Protein AF-A0A9E0MMT7-F1 (afdb_monomer_lite)

pLDDT: mean 87.56, std 13.39, range [40.69, 98.44]

Secondary structure (DSSP, 8-state):
-PPPP-----------PPP-------S---GGGS-HHHHHHHHHHHTTHHHHHHHHHHHTTTT--TTT---SEEEEETTEEEEE-SEE-TTS-EEEEEEEEES-TT-TTS---TTS-EEEEEEEEEEEETTEEEEEEEEEEEETTTTEEEEEEEEEETTEEEEEEEEEEEE-TTS-EEEEEEEEEEETTTEEEEEEEEEEEETTTTEEEEEEEEESSSEEEEEEETTEEEEEETTSPEEEE--

Foldseek 3Di:
DDDDDDDDDPPPPPPPDDDFFADPFAQAFDPVPDDPVVVVVVVCLLVCNLVVCLVCVVLVCLPPDCVQWVPFPWDDPDQKIKTAFPDATPVGKHWHFIKMWHQHPNNPVDDRDQQDKIKIAGCQIWIDDPNWIKTKHFMWIQDDSRQKIATQIWIATPNWIKTWGWIWGWDDPQWTKIWIHNIKMARPPRGIWRKTWIWIADPVVRWIWIWMWTGHVWIKTWIDGPQKIKIDIVPDDIDIDHD

Sequence (243 aa):
MPRLPFVAFSLLLAACSEPTGSTDIASTLRFADRTDAEILRLINAAGGTEMFQAEGALGRYDDSDPERDPCPAVDVQDGTAVITGGCTTMDGVTLAGYATIDNPLGFDALDYDYQSDTVYQANAFTITDSGQSITYDGELRRADQFATWDADLVVTIGGVALRSDLFYHCTNPDNPRCALSGSGLELIGVGGALVSGQVAIDRAAGRQTASFTLRGVDVLNVAMADGCVAWSIEGTDRGRTCP

Radius of gyration: 21.78 Å; chains: 1; bounding box: 92×40×54 Å

Structure (mmCIF, N/CA/C/O backbone):
data_AF-A0A9E0MMT7-F1
#
_entry.id   AF-A0A9E0MMT7-F1
#
loop_
_atom_site.group_PDB
_atom_site.id
_atom_site.type_symbol
_atom_site.label_atom_id
_atom_site.label_alt_id
_atom_site.label_comp_id
_atom_site.label_asym_id
_atom_site.label_entity_id
_atom_site.label_seq_id
_atom_site.pdbx_PDB_ins_code
_atom_site.Cartn_x
_atom_site.Cartn_y
_atom_site.Cartn_z
_atom_site.occupancy
_atom_site.B_iso_or_equiv
_atom_site.auth_seq_id
_atom_site.auth_comp_id
_atom_site.auth_asym_id
_atom_site.auth_atom_id
_atom_site.pdbx_PDB_model_num
ATOM 1 N N . MET A 1 1 ? -67.695 8.834 -29.109 1.00 44.44 1 MET A N 1
ATOM 2 C CA . MET A 1 1 ? -66.972 9.363 -27.931 1.00 44.44 1 MET A CA 1
ATOM 3 C C . MET A 1 1 ? -65.598 8.701 -27.901 1.00 44.44 1 MET A C 1
ATOM 5 O O . MET A 1 1 ? -65.572 7.477 -27.812 1.00 44.44 1 MET A O 1
ATOM 9 N N . PRO A 1 2 ? -64.488 9.432 -28.104 1.00 40.69 2 PRO A N 1
ATOM 10 C CA . PRO A 1 2 ? -63.165 8.828 -28.207 1.00 40.69 2 PRO A CA 1
ATOM 11 C C . PRO A 1 2 ? -62.565 8.576 -26.817 1.00 40.69 2 PRO A C 1
ATOM 13 O O . PRO A 1 2 ? -62.764 9.356 -25.888 1.00 40.69 2 PRO A O 1
ATOM 16 N N . ARG A 1 3 ? -61.863 7.447 -26.690 1.00 42.44 3 ARG A N 1
ATOM 17 C CA . ARG A 1 3 ? -61.145 6.998 -25.492 1.00 42.44 3 ARG A CA 1
ATOM 18 C C . ARG A 1 3 ? -59.780 7.694 -25.421 1.00 42.44 3 ARG A C 1
ATOM 20 O O . ARG A 1 3 ? -59.032 7.645 -26.391 1.00 42.44 3 ARG A O 1
ATOM 27 N N . LEU A 1 4 ? -59.465 8.309 -24.282 1.00 43.28 4 LEU A N 1
ATOM 28 C CA . LEU A 1 4 ? -58.118 8.779 -23.938 1.00 43.28 4 LEU A CA 1
ATOM 29 C C . LEU A 1 4 ? -57.250 7.580 -23.518 1.00 43.28 4 LEU A C 1
ATOM 31 O O . LEU A 1 4 ? -57.696 6.808 -22.666 1.00 43.28 4 LEU A O 1
ATOM 35 N N . PRO A 1 5 ? -56.031 7.407 -24.055 1.00 52.06 5 PRO A N 1
ATOM 36 C CA . PRO A 1 5 ? -55.084 6.453 -23.506 1.00 52.06 5 PRO A CA 1
ATOM 37 C C . PRO A 1 5 ? -54.348 7.074 -22.312 1.00 52.06 5 PRO A C 1
ATOM 39 O O . PRO A 1 5 ? -53.813 8.179 -22.385 1.00 52.06 5 PRO A O 1
ATOM 42 N N . PHE A 1 6 ? -54.330 6.335 -21.205 1.00 46.41 6 PHE A N 1
ATOM 43 C CA . PHE A 1 6 ? -53.444 6.561 -20.068 1.00 46.41 6 PHE A CA 1
ATOM 44 C C . PHE A 1 6 ? -52.010 6.244 -20.515 1.00 46.41 6 PHE A C 1
ATOM 46 O O . PHE A 1 6 ? -51.699 5.093 -20.817 1.00 46.41 6 PHE A O 1
ATOM 53 N N . VAL A 1 7 ? -51.142 7.253 -20.581 1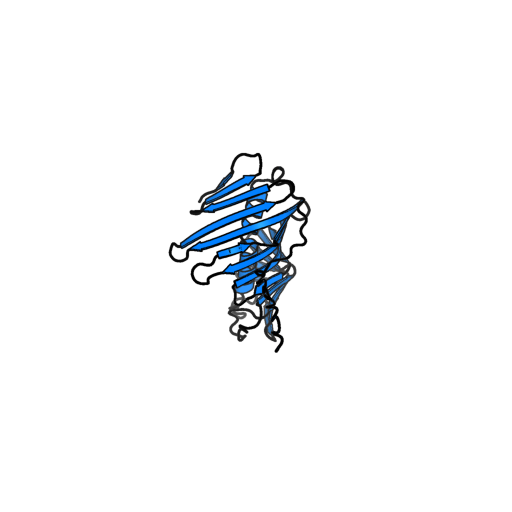.00 46.84 7 VAL A N 1
ATOM 54 C CA . VAL A 1 7 ? -49.699 7.054 -20.756 1.00 46.84 7 VAL A CA 1
ATOM 55 C C . VAL A 1 7 ? -49.104 6.851 -19.366 1.00 46.84 7 VAL A C 1
ATOM 57 O O . VAL A 1 7 ? -49.042 7.784 -18.569 1.00 46.84 7 VAL A O 1
ATOM 60 N N . ALA A 1 8 ? -48.714 5.615 -19.057 1.00 47.31 8 ALA A N 1
ATOM 61 C CA . ALA A 1 8 ? -47.929 5.305 -17.872 1.00 47.31 8 ALA A CA 1
ATOM 62 C C . ALA A 1 8 ? -46.496 5.813 -18.089 1.00 47.31 8 ALA A C 1
ATOM 64 O O . ALA A 1 8 ? -45.768 5.310 -18.942 1.00 47.31 8 ALA A O 1
ATOM 65 N N . PHE A 1 9 ? -46.114 6.843 -17.339 1.00 46.69 9 PHE A N 1
ATOM 66 C CA . PHE A 1 9 ? -44.753 7.364 -17.296 1.00 46.69 9 PHE A CA 1
ATOM 67 C C . PHE A 1 9 ? -43.923 6.442 -16.390 1.00 46.69 9 PHE A C 1
ATOM 69 O O . PHE A 1 9 ? -43.979 6.541 -15.165 1.00 46.69 9 PHE A O 1
ATOM 76 N N . SER A 1 10 ? -43.198 5.492 -16.979 1.00 48.44 10 SER A N 1
ATOM 77 C CA . SER A 1 10 ? -42.206 4.689 -16.259 1.00 48.44 10 SER A CA 1
ATOM 78 C C . SER A 1 10 ? -40.990 5.563 -15.947 1.00 48.44 10 SER A C 1
ATOM 80 O O . SER A 1 10 ? -40.156 5.817 -16.812 1.00 48.44 10 SER A O 1
ATOM 82 N N . LEU A 1 11 ? -40.905 6.044 -14.706 1.00 48.28 11 LEU A N 1
ATOM 83 C CA . LEU A 1 11 ? -39.700 6.647 -14.137 1.00 48.28 11 LEU A CA 1
ATOM 84 C C . LEU A 1 11 ? -38.624 5.561 -13.985 1.00 48.28 11 LEU A C 1
ATOM 86 O O . LEU A 1 11 ? -38.627 4.799 -13.021 1.00 48.28 11 LEU A O 1
ATOM 90 N N . LEU A 1 12 ? -37.712 5.485 -14.954 1.00 47.41 12 LEU A N 1
ATOM 91 C CA . LEU A 1 12 ? -36.430 4.800 -14.809 1.00 47.41 12 LEU A CA 1
ATOM 92 C C . LEU A 1 12 ? -35.555 5.637 -13.866 1.00 47.41 12 LEU A C 1
ATOM 94 O O . LEU A 1 12 ? -34.897 6.586 -14.284 1.00 47.41 12 LEU A O 1
ATOM 98 N N . LEU A 1 13 ? -35.580 5.297 -12.578 1.00 46.56 13 LEU A N 1
ATOM 99 C CA . LEU A 1 13 ? -34.523 5.668 -11.642 1.00 46.56 13 LEU A CA 1
ATOM 100 C C . LEU A 1 13 ? -33.273 4.882 -12.049 1.00 46.56 13 LEU A C 1
ATOM 102 O O . LEU A 1 13 ? -33.090 3.739 -11.636 1.00 46.56 13 LEU A O 1
ATOM 106 N N . ALA A 1 14 ? -32.437 5.475 -12.899 1.00 46.25 14 ALA A N 1
ATOM 107 C CA . ALA A 1 14 ? -31.052 5.054 -13.015 1.00 46.25 14 ALA A CA 1
ATOM 108 C C . ALA A 1 14 ? -30.396 5.353 -11.661 1.00 46.25 14 ALA A C 1
ATOM 110 O O . ALA A 1 14 ? -30.058 6.496 -11.361 1.00 46.25 14 ALA A O 1
ATOM 111 N N . ALA A 1 15 ? -30.318 4.344 -10.796 1.00 43.41 15 ALA A N 1
ATOM 112 C CA . ALA A 1 15 ? -29.469 4.410 -9.625 1.00 43.41 15 ALA A CA 1
ATOM 113 C C . ALA A 1 15 ? -28.027 4.442 -10.142 1.00 43.41 15 ALA A C 1
ATOM 115 O O . ALA A 1 15 ? -27.476 3.409 -10.511 1.00 43.41 15 ALA A O 1
ATOM 116 N N . CYS A 1 16 ? -27.443 5.635 -10.234 1.00 47.78 16 CYS A N 1
ATOM 117 C CA . CYS A 1 16 ? -25.998 5.780 -10.322 1.00 47.78 16 CYS A CA 1
ATOM 118 C C . CYS A 1 16 ? -25.442 5.316 -8.972 1.00 47.78 16 CYS A C 1
ATOM 120 O O . CYS A 1 16 ? -25.339 6.112 -8.042 1.00 47.78 16 CYS A O 1
ATOM 122 N N . SER A 1 17 ? -25.204 4.014 -8.811 1.00 59.19 17 SER A N 1
ATOM 123 C CA . SER A 1 17 ? -24.397 3.521 -7.701 1.00 59.19 17 SER A CA 1
ATOM 124 C C . SER A 1 17 ? -22.981 4.027 -7.934 1.00 59.19 17 SER A C 1
ATOM 126 O O . SER A 1 17 ? -22.395 3.727 -8.975 1.00 59.19 17 SER A O 1
ATOM 128 N N . GLU A 1 18 ? -22.463 4.826 -7.007 1.00 68.12 18 GLU A N 1
ATOM 129 C CA . GLU A 1 18 ? -21.045 5.175 -7.004 1.00 68.12 18 GLU A CA 1
ATOM 130 C C . GLU A 1 18 ? -20.211 3.879 -6.995 1.00 68.12 18 GLU A C 1
ATOM 132 O O . GLU A 1 18 ? -20.637 2.890 -6.377 1.00 68.12 18 GLU A O 1
ATOM 137 N N . PRO A 1 19 ? -19.061 3.846 -7.692 1.00 75.62 19 PRO A N 1
ATOM 138 C CA . PRO A 1 19 ? -18.146 2.713 -7.623 1.00 75.62 19 PRO A CA 1
ATOM 139 C C . PRO A 1 19 ? -17.874 2.353 -6.159 1.00 75.62 19 PRO A C 1
ATOM 141 O O . PRO A 1 19 ? -17.609 3.230 -5.339 1.00 75.62 19 PRO A O 1
ATOM 144 N N . THR A 1 20 ? -18.002 1.074 -5.814 1.00 80.50 20 THR A N 1
ATOM 145 C CA . THR A 1 20 ? -17.797 0.574 -4.449 1.00 80.50 20 THR A CA 1
ATOM 146 C C . THR A 1 20 ? -16.866 -0.628 -4.514 1.00 80.50 20 THR A C 1
ATOM 148 O O . THR A 1 20 ? -17.061 -1.496 -5.366 1.00 80.50 20 THR A O 1
ATOM 151 N N . GLY A 1 21 ? -15.887 -0.682 -3.610 1.00 84.31 21 GLY A N 1
ATOM 152 C CA . GLY A 1 21 ? -14.988 -1.826 -3.471 1.00 84.31 21 GLY A CA 1
ATOM 153 C C . GLY A 1 21 ? -15.691 -3.084 -2.972 1.00 84.31 21 GLY A C 1
ATOM 154 O O . GLY A 1 21 ? -16.864 -3.059 -2.582 1.00 84.31 21 GLY A O 1
ATOM 155 N N . SER A 1 22 ? -14.960 -4.193 -2.944 1.00 89.12 22 SER A N 1
ATOM 156 C CA . SER A 1 22 ? -15.462 -5.460 -2.421 1.00 89.12 22 SER A CA 1
ATOM 157 C C . SER A 1 22 ? -14.364 -6.209 -1.685 1.00 89.12 22 SER A C 1
ATOM 159 O O . SER A 1 22 ? -13.654 -6.997 -2.299 1.00 89.12 22 SER A O 1
ATOM 161 N N . THR A 1 23 ? -14.311 -6.038 -0.367 1.00 95.00 23 THR A N 1
ATOM 162 C CA . THR A 1 23 ? -13.395 -6.808 0.469 1.00 95.00 23 THR A CA 1
ATOM 163 C C . THR A 1 23 ? -13.964 -8.153 0.913 1.00 95.00 23 THR A C 1
ATOM 165 O O . THR A 1 23 ? -15.156 -8.269 1.221 1.00 95.00 23 THR A O 1
ATOM 168 N N . ASP A 1 24 ? -13.099 -9.165 1.006 1.00 96.12 24 ASP A N 1
ATOM 169 C CA . ASP A 1 24 ? -13.403 -10.470 1.609 1.00 96.12 24 ASP A CA 1
ATOM 170 C C . ASP A 1 24 ? -12.922 -10.608 3.068 1.00 96.12 24 ASP A C 1
ATOM 172 O O . ASP A 1 24 ? -13.138 -11.640 3.714 1.00 96.12 24 ASP A O 1
ATOM 176 N N . ILE A 1 25 ? -12.317 -9.556 3.622 1.00 97.38 25 ILE A N 1
ATOM 177 C CA . ILE A 1 25 ? -11.717 -9.574 4.954 1.00 97.38 25 ILE A CA 1
ATOM 178 C C . ILE A 1 25 ? -12.786 -9.662 6.049 1.00 97.38 25 ILE A C 1
ATOM 180 O O . ILE A 1 25 ? -13.723 -8.866 6.145 1.00 97.38 25 ILE A O 1
ATOM 184 N N . ALA A 1 26 ? -12.597 -10.621 6.955 1.00 97.00 26 ALA A N 1
ATOM 185 C CA . ALA A 1 26 ? -13.465 -10.804 8.108 1.00 97.00 26 ALA A CA 1
ATOM 186 C C . ALA A 1 26 ? -13.121 -9.830 9.251 1.00 97.00 26 ALA A C 1
ATOM 188 O O . ALA A 1 26 ? -11.970 -9.691 9.655 1.00 97.00 26 ALA A O 1
ATOM 189 N N . SER A 1 27 ? -14.155 -9.223 9.838 1.00 96.75 27 SER A N 1
ATOM 190 C CA . SER A 1 27 ? -14.080 -8.267 10.957 1.00 96.75 27 SER A CA 1
ATOM 191 C C . SER A 1 27 ? -13.799 -8.944 12.314 1.00 96.75 27 SER A C 1
ATOM 193 O O . SER A 1 27 ? -14.645 -8.945 13.209 1.00 96.75 27 SER A O 1
ATOM 195 N N . THR A 1 28 ? -12.632 -9.571 12.467 1.00 97.94 28 THR A N 1
ATOM 196 C CA . THR A 1 28 ? -12.248 -10.395 13.633 1.00 97.94 28 THR A CA 1
ATOM 197 C C . THR A 1 28 ? -11.194 -9.766 14.546 1.00 97.94 28 THR A C 1
ATOM 199 O O . THR A 1 28 ? -10.960 -10.272 15.644 1.00 97.94 28 THR A O 1
ATOM 202 N N . LEU A 1 29 ? -10.562 -8.670 14.128 1.00 97.44 29 LEU A N 1
ATOM 203 C CA . LEU A 1 29 ? -9.491 -8.006 14.866 1.00 97.44 29 LEU A CA 1
ATOM 204 C C . LEU A 1 29 ? -10.022 -7.328 16.134 1.00 97.44 29 LEU A C 1
ATOM 206 O O . LEU A 1 29 ? -11.033 -6.637 16.088 1.00 97.44 29 LEU A O 1
ATOM 210 N N . ARG A 1 30 ? -9.319 -7.468 17.260 1.00 95.75 30 ARG A N 1
ATOM 211 C CA . ARG A 1 30 ? -9.568 -6.678 18.475 1.00 95.75 30 ARG A CA 1
ATOM 212 C C . ARG A 1 30 ? -8.449 -5.654 18.658 1.00 95.75 30 ARG A C 1
ATOM 214 O O . ARG A 1 30 ? -7.330 -6.024 19.012 1.00 95.75 30 ARG A O 1
ATOM 221 N N . PHE A 1 31 ? -8.747 -4.380 18.421 1.00 94.56 31 PHE A N 1
ATOM 222 C CA . PHE A 1 31 ? -7.815 -3.259 18.536 1.00 94.56 31 PHE A CA 1
ATOM 223 C C . PHE A 1 31 ? -7.306 -3.073 19.963 1.00 94.56 31 PHE A C 1
ATOM 225 O O . PHE A 1 31 ? -6.132 -2.767 20.140 1.00 94.56 31 PHE A O 1
ATOM 232 N N . ALA A 1 32 ? -8.140 -3.315 20.979 1.00 91.94 32 ALA A N 1
ATOM 233 C CA . ALA A 1 32 ? -7.729 -3.211 22.382 1.00 91.94 32 ALA A CA 1
ATOM 234 C C . ALA A 1 32 ? -6.582 -4.169 22.770 1.00 91.94 32 ALA A C 1
ATOM 236 O O . ALA A 1 32 ? -5.885 -3.918 23.749 1.00 91.94 32 ALA A O 1
ATOM 237 N N . ASP A 1 33 ? -6.364 -5.238 21.995 1.00 93.38 33 ASP A N 1
ATOM 238 C CA . ASP A 1 33 ? -5.287 -6.209 22.219 1.00 93.38 33 ASP A CA 1
ATOM 239 C C . ASP A 1 33 ? -4.023 -5.887 21.402 1.00 93.38 33 ASP A C 1
ATOM 241 O O . ASP A 1 33 ? -3.093 -6.698 21.370 1.00 93.38 33 ASP A O 1
ATOM 245 N N . ARG A 1 34 ? -4.008 -4.773 20.657 1.00 92.62 34 ARG A N 1
ATOM 246 C CA . ARG A 1 34 ? -2.898 -4.384 19.780 1.00 92.62 34 ARG A CA 1
ATOM 247 C C . ARG A 1 34 ? -1.969 -3.391 20.461 1.00 92.62 34 ARG A C 1
ATOM 249 O O . ARG A 1 34 ? -2.373 -2.574 21.282 1.00 92.62 34 ARG A O 1
ATOM 256 N N . THR A 1 35 ? -0.705 -3.456 20.075 1.00 90.75 35 THR A N 1
ATOM 257 C CA . THR A 1 35 ? 0.306 -2.465 20.443 1.00 90.75 35 THR A CA 1
ATOM 258 C C . THR A 1 35 ? 0.093 -1.155 19.686 1.00 90.75 35 THR A C 1
ATOM 260 O O . THR A 1 35 ? -0.430 -1.147 18.571 1.00 90.75 35 THR A O 1
ATOM 263 N N . ASP A 1 36 ? 0.587 -0.044 20.236 1.00 87.62 36 ASP A N 1
ATOM 264 C CA . ASP A 1 36 ? 0.544 1.261 19.560 1.00 87.62 36 ASP A CA 1
ATOM 265 C C . ASP A 1 36 ? 1.202 1.222 18.171 1.00 87.62 36 ASP A C 1
ATOM 267 O O . ASP A 1 36 ? 0.730 1.872 17.242 1.00 87.62 36 ASP A O 1
ATOM 271 N N . ALA A 1 37 ? 2.266 0.431 18.001 1.00 88.12 37 ALA A N 1
ATOM 272 C CA . ALA A 1 37 ? 2.941 0.266 16.716 1.00 88.12 37 ALA A CA 1
ATOM 273 C C . ALA A 1 37 ? 2.053 -0.442 15.677 1.00 88.12 37 ALA A C 1
ATOM 275 O O . ALA A 1 37 ? 1.990 -0.004 14.529 1.00 88.12 37 ALA A O 1
ATOM 276 N N . GLU A 1 38 ? 1.334 -1.499 16.072 1.00 92.25 38 GLU A N 1
ATOM 277 C CA . GLU A 1 38 ? 0.359 -2.172 15.203 1.00 92.25 38 GLU A CA 1
ATOM 278 C C . GLU A 1 38 ? -0.821 -1.249 14.871 1.00 92.25 38 GLU A C 1
ATOM 280 O O . GLU A 1 38 ? -1.236 -1.187 13.716 1.00 92.25 38 GLU A O 1
ATOM 285 N N . ILE A 1 39 ? -1.331 -0.489 15.849 1.00 92.12 39 ILE A N 1
ATOM 286 C CA . ILE A 1 39 ? -2.410 0.486 15.630 1.00 92.12 39 ILE A CA 1
ATOM 287 C C . ILE A 1 39 ? -1.973 1.577 14.651 1.00 92.12 39 ILE A C 1
ATOM 289 O O . ILE A 1 39 ? -2.687 1.855 13.690 1.00 92.12 39 ILE A O 1
ATOM 293 N N . LEU A 1 40 ? -0.792 2.170 14.838 1.00 90.12 40 LEU A N 1
ATOM 294 C CA . LEU A 1 40 ? -0.259 3.177 13.917 1.00 90.12 40 LEU A CA 1
ATOM 295 C C . LEU A 1 40 ? -0.061 2.611 12.512 1.00 90.12 40 LEU A C 1
ATOM 297 O O . LEU A 1 40 ? -0.351 3.292 11.530 1.00 90.12 40 LEU A O 1
ATOM 301 N N . ARG A 1 41 ? 0.382 1.357 12.404 1.00 92.94 41 ARG A N 1
ATOM 302 C CA . ARG A 1 41 ? 0.512 0.685 11.115 1.00 92.94 41 ARG A CA 1
ATOM 303 C C . ARG A 1 41 ? -0.840 0.495 10.425 1.00 92.94 41 ARG A C 1
ATOM 305 O O . ARG A 1 41 ? -0.968 0.855 9.262 1.00 92.94 41 ARG A O 1
ATOM 312 N N . LEU A 1 42 ? -1.856 0.013 11.143 1.00 95.38 42 LEU A N 1
ATOM 313 C CA . LEU A 1 42 ? -3.226 -0.116 10.625 1.00 95.38 42 LEU A CA 1
ATOM 314 C C . LEU A 1 42 ? -3.789 1.236 10.172 1.00 95.38 42 LEU A C 1
ATOM 316 O O . LEU A 1 42 ? -4.430 1.315 9.130 1.00 95.38 42 LEU A O 1
ATOM 320 N N . ILE A 1 43 ? -3.518 2.309 10.922 1.00 93.62 43 ILE A N 1
ATOM 321 C CA . ILE A 1 43 ? -3.910 3.673 10.546 1.00 93.62 43 ILE A CA 1
ATOM 322 C C . ILE A 1 43 ? -3.213 4.107 9.249 1.00 93.62 43 ILE A C 1
ATOM 324 O O . ILE A 1 43 ? -3.867 4.649 8.361 1.00 93.62 43 ILE A O 1
ATOM 328 N N . ASN A 1 44 ? -1.908 3.856 9.121 1.00 92.06 44 ASN A N 1
ATOM 329 C CA . ASN A 1 44 ? -1.150 4.189 7.915 1.00 92.06 44 ASN A CA 1
ATOM 330 C C . ASN A 1 44 ? -1.644 3.399 6.697 1.00 92.06 44 ASN A C 1
ATOM 332 O O . ASN A 1 44 ? -1.827 3.987 5.632 1.00 92.06 44 ASN A O 1
ATOM 336 N N . ALA A 1 45 ? -1.900 2.100 6.859 1.00 94.69 45 ALA A N 1
ATOM 337 C CA . ALA A 1 45 ? -2.463 1.254 5.814 1.00 94.69 45 ALA A CA 1
ATOM 338 C C . ALA A 1 45 ? -3.864 1.734 5.401 1.00 94.69 45 ALA A C 1
ATOM 340 O O . ALA A 1 45 ? -4.104 1.948 4.221 1.00 94.69 45 ALA A O 1
ATOM 341 N N . ALA A 1 46 ? -4.747 2.045 6.359 1.00 94.75 46 ALA A N 1
ATOM 342 C CA . ALA A 1 46 ? -6.083 2.602 6.101 1.00 94.75 46 ALA A CA 1
ATOM 343 C C . ALA A 1 46 ? -6.061 3.997 5.452 1.00 94.75 46 ALA A C 1
ATOM 345 O O . ALA A 1 46 ? -7.084 4.454 4.946 1.00 94.75 46 ALA A O 1
ATOM 346 N N . GLY A 1 47 ? -4.926 4.698 5.508 1.00 91.19 47 GLY A N 1
ATOM 347 C CA . GLY A 1 47 ? -4.681 5.944 4.784 1.00 91.19 47 GLY A CA 1
ATOM 348 C C . GLY A 1 47 ? -4.112 5.748 3.375 1.00 91.19 47 GLY A C 1
ATOM 349 O O . GLY A 1 47 ? -3.893 6.740 2.684 1.00 91.19 47 GLY A O 1
ATOM 350 N N . GLY A 1 48 ? -3.852 4.505 2.963 1.00 90.19 48 GLY A N 1
ATOM 351 C CA . GLY A 1 48 ? -3.258 4.151 1.676 1.00 90.19 48 GLY A CA 1
ATOM 352 C C . GLY A 1 48 ? -1.732 4.248 1.652 1.00 90.19 48 GLY A C 1
ATOM 353 O O . GLY A 1 48 ? -1.135 4.028 0.607 1.00 90.19 48 GLY A O 1
ATOM 354 N N . THR A 1 49 ? -1.067 4.553 2.773 1.00 90.94 49 THR A N 1
ATOM 355 C CA . THR A 1 49 ? 0.388 4.785 2.798 1.00 90.94 49 THR A CA 1
ATOM 356 C C . THR A 1 49 ? 1.172 3.588 2.267 1.00 90.94 49 THR A C 1
ATOM 358 O O . THR A 1 49 ? 2.045 3.772 1.428 1.00 90.94 49 THR A O 1
ATOM 361 N N . GLU A 1 50 ? 0.866 2.368 2.723 1.00 92.12 50 GLU A N 1
ATOM 362 C CA . GLU A 1 50 ? 1.590 1.161 2.286 1.00 92.12 50 GLU A CA 1
ATOM 363 C C . GLU A 1 50 ? 1.324 0.850 0.797 1.00 92.12 50 GLU A C 1
ATOM 365 O O . GLU A 1 50 ? 2.248 0.491 0.069 1.00 92.12 50 GLU A O 1
ATOM 370 N N . MET A 1 51 ? 0.096 1.092 0.326 1.00 93.19 51 MET A N 1
ATOM 371 C CA . MET A 1 51 ? -0.304 0.965 -1.081 1.00 93.19 51 MET A CA 1
ATOM 372 C C . MET A 1 51 ? 0.440 1.962 -1.985 1.00 93.19 51 MET A C 1
ATOM 374 O O . MET A 1 51 ? 1.065 1.563 -2.963 1.00 93.19 51 MET A O 1
ATOM 378 N N . PHE A 1 52 ? 0.443 3.254 -1.641 1.00 92.12 52 PHE A N 1
ATOM 379 C CA . PHE A 1 52 ? 1.146 4.284 -2.416 1.00 92.12 52 PHE A CA 1
ATOM 380 C C . PHE A 1 52 ? 2.669 4.143 -2.337 1.00 92.12 52 PHE A C 1
ATOM 382 O O . PHE A 1 52 ? 3.375 4.492 -3.281 1.00 92.12 52 PHE A O 1
ATOM 389 N N . GLN A 1 53 ? 3.195 3.620 -1.226 1.00 93.31 53 GLN A N 1
ATOM 390 C CA . GLN A 1 53 ? 4.606 3.252 -1.137 1.00 93.31 53 GLN A CA 1
ATOM 391 C C . GLN A 1 53 ? 4.948 2.125 -2.108 1.00 93.31 53 GLN A C 1
ATOM 393 O O . GLN A 1 53 ? 5.998 2.207 -2.732 1.00 93.31 53 GLN A O 1
ATOM 398 N N . ALA A 1 54 ? 4.085 1.117 -2.266 1.00 94.00 54 ALA A N 1
ATOM 399 C CA . ALA A 1 54 ? 4.280 0.069 -3.264 1.00 94.00 54 ALA A CA 1
ATOM 400 C C . ALA A 1 54 ? 4.229 0.631 -4.694 1.00 94.00 54 ALA A C 1
ATOM 402 O O . ALA A 1 54 ? 5.150 0.376 -5.467 1.00 94.00 54 ALA A O 1
ATOM 403 N N . GLU A 1 55 ? 3.230 1.468 -5.015 1.00 93.88 55 GLU A N 1
ATOM 404 C CA . GLU A 1 55 ? 3.131 2.171 -6.311 1.00 93.88 55 GLU A CA 1
ATOM 405 C C . GLU A 1 55 ? 4.433 2.923 -6.625 1.00 93.88 55 GLU A C 1
ATOM 407 O O . GLU A 1 55 ? 5.036 2.726 -7.677 1.00 93.88 55 GLU A O 1
ATOM 412 N N . GLY A 1 56 ? 4.915 3.740 -5.681 1.00 91.94 56 GLY A N 1
ATOM 413 C CA . GLY A 1 56 ? 6.147 4.512 -5.851 1.00 91.94 56 GLY A CA 1
ATOM 414 C C . GLY A 1 56 ? 7.413 3.653 -5.892 1.00 91.94 56 GLY A C 1
ATOM 415 O O . GLY A 1 56 ? 8.335 3.949 -6.651 1.00 91.94 56 GLY A O 1
ATOM 416 N N . ALA A 1 57 ? 7.472 2.580 -5.100 1.00 92.44 57 ALA A N 1
ATOM 417 C CA . ALA A 1 57 ? 8.607 1.663 -5.067 1.00 92.44 57 ALA A CA 1
ATOM 418 C C . ALA A 1 57 ? 8.776 0.894 -6.381 1.00 92.44 57 ALA A C 1
ATOM 420 O O . ALA A 1 57 ? 9.909 0.607 -6.756 1.00 92.44 57 ALA A O 1
ATOM 421 N N . LEU A 1 58 ? 7.679 0.580 -7.073 1.00 92.56 58 LEU A N 1
ATOM 422 C CA . LEU A 1 58 ? 7.706 -0.057 -8.389 1.00 92.56 58 LEU A CA 1
ATOM 423 C C . LEU A 1 58 ? 7.875 0.975 -9.512 1.00 92.56 58 LEU A C 1
ATOM 425 O O . LEU A 1 58 ? 8.659 0.759 -10.431 1.00 92.56 58 LEU A O 1
ATOM 429 N N . GLY A 1 59 ? 7.194 2.119 -9.413 1.00 89.50 59 GLY A N 1
ATOM 430 C CA . GLY A 1 59 ? 7.216 3.170 -10.432 1.00 89.50 59 GLY A CA 1
ATOM 431 C C . GLY A 1 59 ? 8.573 3.852 -10.612 1.00 89.50 59 GLY A C 1
ATOM 432 O O . GLY A 1 59 ? 8.870 4.306 -11.704 1.00 89.50 59 GLY A O 1
ATOM 433 N N . ARG A 1 60 ? 9.435 3.872 -9.586 1.00 88.25 60 ARG A N 1
ATOM 434 C CA . ARG A 1 60 ? 10.764 4.522 -9.641 1.00 88.25 60 ARG A CA 1
ATOM 435 C C . ARG A 1 60 ? 11.759 3.933 -10.652 1.00 88.25 60 ARG A C 1
ATOM 437 O O . ARG A 1 60 ? 12.882 4.425 -10.725 1.00 88.25 60 ARG A O 1
ATOM 444 N N . TYR A 1 61 ? 11.421 2.812 -11.286 1.00 87.88 61 TYR A N 1
ATOM 445 C CA . TYR A 1 61 ? 12.279 2.116 -12.247 1.00 87.88 61 TYR A CA 1
ATOM 446 C C . TYR A 1 61 ? 11.928 2.447 -13.708 1.00 87.88 61 TYR A C 1
ATOM 448 O O . TYR A 1 61 ? 12.496 1.842 -14.618 1.00 87.88 61 TYR A O 1
ATOM 456 N N . ASP A 1 62 ? 11.029 3.413 -13.916 1.00 83.06 62 ASP A N 1
ATOM 457 C CA . ASP A 1 62 ? 10.673 3.996 -15.213 1.00 83.06 62 ASP A CA 1
ATOM 458 C C . ASP A 1 62 ? 11.877 4.578 -15.973 1.00 83.06 62 ASP A C 1
ATOM 460 O O . ASP A 1 62 ? 11.982 4.385 -17.181 1.00 83.06 62 ASP A O 1
ATOM 464 N N . ASP A 1 63 ? 12.817 5.197 -15.256 1.00 72.50 63 ASP A N 1
ATOM 465 C CA . ASP A 1 63 ? 14.078 5.760 -15.770 1.00 72.50 63 ASP A CA 1
ATOM 466 C C . ASP A 1 63 ? 15.302 4.932 -15.323 1.00 72.50 63 ASP A C 1
ATOM 468 O O . ASP A 1 63 ? 16.354 5.454 -14.940 1.00 72.50 63 ASP A O 1
ATOM 472 N N . SER A 1 64 ? 15.165 3.603 -15.274 1.00 69.06 64 SER A N 1
ATOM 473 C CA . SER A 1 64 ? 16.321 2.744 -14.998 1.00 69.06 64 SER A CA 1
ATOM 474 C C . SER A 1 64 ? 17.307 2.801 -16.173 1.00 69.06 64 SER A C 1
ATOM 476 O O . SER A 1 64 ? 17.029 2.318 -17.265 1.00 69.06 64 SER A O 1
ATOM 478 N N . ASP A 1 65 ? 18.476 3.411 -15.949 1.00 74.69 65 ASP A N 1
ATOM 479 C CA . ASP A 1 65 ? 19.607 3.372 -16.881 1.00 74.69 65 ASP A CA 1
ATOM 480 C C . ASP A 1 65 ? 20.443 2.108 -16.599 1.00 74.69 65 ASP A C 1
ATOM 482 O O . ASP A 1 65 ? 21.231 2.098 -15.641 1.00 74.69 65 ASP A O 1
ATOM 486 N N . PRO A 1 66 ? 20.310 1.041 -17.412 1.00 74.62 66 PRO A N 1
ATOM 487 C CA . PRO A 1 66 ? 21.002 -0.221 -17.173 1.00 74.62 66 PRO A CA 1
ATOM 488 C C . PRO A 1 66 ? 22.523 -0.116 -17.351 1.00 74.62 66 PRO A C 1
ATOM 490 O O . PRO A 1 66 ? 23.250 -0.992 -16.878 1.00 74.62 66 PRO A O 1
ATOM 493 N N . GLU A 1 67 ? 23.032 0.928 -18.021 1.00 77.44 67 GLU A N 1
ATOM 494 C CA . GLU A 1 67 ? 24.475 1.186 -18.109 1.00 77.44 67 GLU A CA 1
ATOM 495 C C . GLU A 1 67 ? 25.015 1.796 -16.811 1.00 77.44 67 GLU A C 1
ATOM 497 O O . GLU A 1 67 ? 26.187 1.600 -16.470 1.00 77.44 67 GLU A O 1
ATOM 502 N N . ARG A 1 68 ? 24.161 2.516 -16.074 1.00 81.19 68 ARG A N 1
ATOM 503 C CA . ARG A 1 68 ? 24.495 3.127 -14.789 1.00 81.19 68 ARG A CA 1
ATOM 504 C C . ARG A 1 68 ? 24.306 2.169 -13.622 1.00 81.19 68 ARG A C 1
ATOM 506 O O . ARG A 1 68 ? 25.210 2.085 -12.802 1.00 81.19 68 ARG A O 1
ATOM 513 N N . ASP A 1 69 ? 23.167 1.493 -13.520 1.00 85.31 69 ASP A N 1
ATOM 514 C CA . ASP A 1 69 ? 22.912 0.467 -12.505 1.00 85.31 69 ASP A CA 1
ATOM 515 C C . ASP A 1 69 ? 22.097 -0.674 -13.133 1.00 85.31 69 ASP A C 1
ATOM 517 O O . ASP A 1 69 ? 20.915 -0.493 -13.420 1.00 85.31 69 ASP A O 1
ATOM 521 N N . PRO A 1 70 ? 22.696 -1.855 -13.368 1.00 86.50 70 PRO A N 1
ATOM 522 C CA . PRO A 1 70 ? 22.001 -2.966 -14.014 1.00 86.50 70 PRO A CA 1
ATOM 523 C C . PRO A 1 70 ? 20.976 -3.657 -13.095 1.00 86.50 70 PRO A C 1
ATOM 525 O O . PRO A 1 70 ? 20.377 -4.653 -13.502 1.00 86.50 70 PRO A O 1
ATOM 528 N N . CYS A 1 71 ? 20.821 -3.202 -11.846 1.00 91.75 71 CYS A N 1
ATOM 529 C CA . CYS A 1 71 ? 19.863 -3.731 -10.885 1.00 91.75 71 CYS A CA 1
ATOM 530 C C . CYS A 1 71 ? 18.759 -2.698 -10.575 1.00 91.75 71 CYS A C 1
ATOM 532 O O . CYS A 1 71 ? 19.079 -1.577 -10.179 1.00 91.75 71 CYS A O 1
ATOM 534 N N . PRO A 1 72 ? 17.463 -3.061 -10.642 1.00 93.50 72 PRO A N 1
ATOM 535 C CA . PRO A 1 72 ? 16.917 -4.331 -11.120 1.00 93.50 72 PRO A CA 1
ATOM 536 C C . PRO A 1 72 ? 17.035 -4.461 -12.642 1.00 93.50 72 PRO A C 1
ATOM 538 O O . PRO A 1 72 ? 17.204 -3.472 -13.350 1.00 93.50 72 PRO A O 1
ATOM 541 N N . ALA A 1 73 ? 16.893 -5.684 -13.153 1.00 93.25 73 ALA A N 1
ATOM 542 C CA . ALA A 1 73 ? 16.687 -5.862 -14.584 1.00 93.25 73 ALA A CA 1
ATOM 543 C C . ALA A 1 73 ? 15.259 -5.422 -14.929 1.00 93.25 73 ALA A C 1
ATOM 545 O O . ALA A 1 73 ? 14.303 -5.955 -14.358 1.00 93.25 73 ALA A O 1
ATOM 546 N N . VAL A 1 74 ? 15.124 -4.466 -15.846 1.00 91.94 74 VAL A N 1
ATOM 547 C CA . VAL A 1 74 ? 13.832 -3.975 -16.332 1.00 91.94 74 VAL A CA 1
ATOM 548 C C . VAL A 1 74 ? 13.688 -4.342 -17.800 1.00 91.94 74 VAL A C 1
ATOM 550 O O . VAL A 1 74 ? 14.544 -4.005 -18.615 1.00 91.94 74 VAL A O 1
ATOM 553 N N . ASP A 1 75 ? 12.615 -5.057 -18.119 1.00 91.19 75 ASP A N 1
ATOM 554 C CA . ASP A 1 75 ? 12.233 -5.387 -19.490 1.00 91.19 75 ASP A CA 1
ATOM 555 C C . ASP A 1 75 ? 10.870 -4.778 -19.798 1.00 91.19 75 ASP A C 1
ATOM 557 O O . ASP A 1 75 ? 9.998 -4.721 -18.931 1.00 91.19 75 ASP A O 1
ATOM 561 N N . VAL A 1 76 ? 10.688 -4.294 -21.021 1.00 89.44 76 VAL A N 1
ATOM 562 C CA . VAL A 1 76 ? 9.477 -3.582 -21.427 1.00 89.44 76 VAL A CA 1
ATOM 563 C C . VAL A 1 76 ? 8.992 -4.161 -22.742 1.00 89.44 76 VAL A C 1
ATOM 565 O O . VAL A 1 76 ? 9.628 -3.995 -23.784 1.00 89.44 76 VAL A O 1
ATOM 568 N N . GLN A 1 77 ? 7.850 -4.841 -22.697 1.00 86.94 77 GLN A N 1
ATOM 569 C CA . GLN A 1 77 ? 7.287 -5.517 -23.856 1.00 86.94 77 GLN A CA 1
ATOM 570 C C . GLN A 1 77 ? 5.759 -5.459 -23.833 1.00 86.94 77 GLN A C 1
ATOM 572 O O . GLN A 1 77 ? 5.138 -5.634 -22.791 1.00 86.94 77 GLN A O 1
ATOM 577 N N . ASP A 1 78 ? 5.154 -5.235 -25.003 1.00 86.38 78 ASP A N 1
ATOM 578 C CA . ASP A 1 78 ? 3.706 -5.356 -25.227 1.00 86.38 78 ASP A CA 1
ATOM 579 C C . ASP A 1 78 ? 2.831 -4.527 -24.258 1.00 86.38 78 ASP A C 1
ATOM 581 O O . ASP A 1 78 ? 1.715 -4.917 -23.929 1.00 86.38 78 ASP A O 1
ATOM 585 N N . GLY A 1 79 ? 3.320 -3.355 -23.826 1.00 89.06 79 GLY A N 1
ATOM 586 C CA . GLY A 1 79 ? 2.600 -2.471 -22.898 1.00 89.06 79 GLY A CA 1
ATOM 587 C C . GLY A 1 79 ? 2.799 -2.801 -21.416 1.00 89.06 79 GLY A C 1
ATOM 588 O O . GLY A 1 79 ? 2.184 -2.153 -20.571 1.00 89.06 79 GLY A O 1
ATOM 589 N N . THR A 1 80 ? 3.674 -3.755 -21.100 1.00 93.81 80 THR A N 1
ATOM 590 C CA . THR A 1 80 ? 3.988 -4.188 -19.738 1.00 93.81 80 THR A CA 1
ATOM 591 C C . THR A 1 80 ? 5.466 -3.964 -19.438 1.00 93.81 80 THR A C 1
ATOM 593 O O . THR A 1 80 ? 6.338 -4.330 -20.228 1.00 93.81 80 THR A O 1
ATOM 596 N N . ALA A 1 81 ? 5.760 -3.394 -18.271 1.00 94.06 81 ALA A N 1
ATOM 597 C CA . ALA A 1 81 ? 7.100 -3.376 -17.698 1.00 94.06 81 ALA A CA 1
ATOM 598 C C . ALA A 1 81 ? 7.259 -4.532 -16.703 1.00 94.06 81 ALA A C 1
ATOM 600 O O . ALA A 1 81 ? 6.386 -4.763 -15.869 1.00 94.06 81 ALA A O 1
ATOM 601 N N . VAL A 1 82 ? 8.382 -5.242 -16.758 1.00 95.06 82 VAL A N 1
ATOM 602 C CA . VAL A 1 82 ? 8.742 -6.328 -15.844 1.00 95.06 82 VAL A CA 1
ATOM 603 C C . VAL A 1 82 ? 10.004 -5.932 -15.096 1.00 95.06 82 VAL A C 1
ATOM 605 O O . VAL A 1 82 ? 11.054 -5.729 -15.698 1.00 95.06 82 VAL A O 1
ATOM 608 N N . ILE A 1 83 ? 9.911 -5.856 -13.773 1.00 95.12 83 ILE A N 1
ATOM 609 C CA . ILE A 1 83 ? 11.007 -5.493 -12.877 1.00 95.12 83 ILE A CA 1
ATOM 610 C C . ILE A 1 83 ? 11.457 -6.759 -12.157 1.00 95.12 83 ILE A C 1
ATOM 612 O O . ILE A 1 83 ? 10.715 -7.327 -11.356 1.00 95.12 83 ILE A O 1
ATOM 616 N N . THR A 1 84 ? 12.682 -7.205 -12.420 1.00 96.44 84 THR A N 1
ATOM 617 C CA . THR A 1 84 ? 13.233 -8.443 -11.860 1.00 96.44 84 THR A CA 1
ATOM 618 C C . THR A 1 84 ? 14.364 -8.133 -10.886 1.00 96.44 84 THR A C 1
ATOM 620 O O . THR A 1 84 ? 15.394 -7.568 -11.260 1.00 96.44 84 THR A O 1
ATOM 623 N N . GLY A 1 85 ? 14.169 -8.517 -9.622 1.00 95.69 85 GLY A N 1
ATOM 624 C CA . GLY A 1 85 ? 15.202 -8.483 -8.592 1.00 95.69 85 GLY A CA 1
ATOM 625 C C . GLY A 1 85 ? 16.158 -9.680 -8.679 1.00 95.69 85 GLY A C 1
ATOM 626 O O . GLY A 1 85 ? 16.352 -10.291 -9.726 1.00 95.69 85 GLY A O 1
ATOM 627 N N . GLY A 1 86 ? 16.765 -10.041 -7.549 1.00 96.06 86 GLY A N 1
ATOM 628 C CA . GLY A 1 86 ? 17.817 -11.060 -7.460 1.00 96.06 86 GLY A CA 1
ATOM 629 C C . GLY A 1 86 ? 19.228 -10.478 -7.564 1.00 96.06 86 GLY A C 1
ATOM 630 O O . GLY A 1 86 ? 20.172 -11.188 -7.908 1.00 96.06 86 GLY A O 1
ATOM 631 N N . CYS A 1 87 ? 19.370 -9.185 -7.279 1.00 95.81 87 CYS A N 1
ATOM 632 C CA . CYS A 1 87 ? 20.598 -8.419 -7.430 1.00 95.81 87 CYS A CA 1
ATOM 633 C C . CYS A 1 87 ? 20.728 -7.367 -6.319 1.00 95.81 87 CYS A C 1
ATOM 635 O O . CYS A 1 87 ? 19.814 -7.157 -5.518 1.00 95.81 87 CYS A O 1
ATOM 637 N N . THR A 1 88 ? 21.881 -6.708 -6.273 1.00 95.69 88 THR A N 1
ATOM 638 C CA . THR A 1 88 ? 22.132 -5.557 -5.402 1.00 95.69 88 THR A CA 1
ATOM 639 C C . THR A 1 88 ? 22.463 -4.364 -6.286 1.00 95.69 88 THR A C 1
ATOM 641 O O . THR A 1 88 ? 23.321 -4.477 -7.161 1.00 95.69 88 THR A O 1
ATOM 644 N N . THR A 1 89 ? 21.773 -3.253 -6.056 1.00 93.06 89 THR A N 1
ATOM 645 C CA . THR A 1 89 ? 22.038 -1.958 -6.686 1.00 93.06 89 THR A CA 1
ATOM 646 C C . THR A 1 89 ? 23.418 -1.435 -6.285 1.00 93.06 89 THR A C 1
ATOM 648 O O . THR A 1 89 ? 24.026 -1.872 -5.297 1.00 93.06 89 THR A O 1
ATOM 651 N N . MET A 1 90 ? 23.930 -0.456 -7.026 1.00 90.44 90 MET A N 1
ATOM 652 C CA . MET A 1 90 ? 25.228 0.164 -6.757 1.00 90.44 90 MET A CA 1
ATOM 653 C C . MET A 1 90 ? 25.303 0.890 -5.410 1.00 90.44 90 MET A C 1
ATOM 655 O O . MET A 1 90 ? 26.388 0.999 -4.836 1.00 90.44 90 MET A O 1
ATOM 659 N N . ASP A 1 91 ? 24.177 1.393 -4.903 1.00 89.94 91 ASP A N 1
ATOM 660 C CA . ASP A 1 91 ? 24.082 2.028 -3.584 1.00 89.94 91 ASP A CA 1
ATOM 661 C C . ASP A 1 91 ? 23.912 1.022 -2.429 1.00 89.94 91 ASP A C 1
ATOM 663 O O . ASP A 1 91 ? 23.903 1.420 -1.265 1.00 89.94 91 ASP A O 1
ATOM 667 N N . GLY A 1 92 ? 23.887 -0.284 -2.725 1.00 92.75 92 GLY A N 1
ATOM 668 C CA . GLY A 1 92 ? 23.902 -1.360 -1.732 1.00 92.75 92 GLY A CA 1
ATOM 669 C C . GLY A 1 92 ? 22.525 -1.884 -1.322 1.00 92.75 92 GLY A C 1
ATOM 670 O O . GLY A 1 92 ? 22.448 -2.725 -0.423 1.00 92.75 92 GLY A O 1
ATOM 671 N N . VAL A 1 93 ? 21.449 -1.440 -1.976 1.00 95.44 93 VAL A N 1
ATOM 672 C CA . VAL A 1 93 ? 20.093 -1.962 -1.766 1.00 95.44 93 VAL A CA 1
ATOM 673 C C . VAL A 1 93 ? 19.961 -3.323 -2.446 1.00 95.44 93 VAL A C 1
ATOM 675 O O . VAL A 1 93 ? 20.264 -3.494 -3.623 1.00 95.44 93 VAL A O 1
ATOM 678 N N . THR A 1 94 ? 19.502 -4.331 -1.708 1.00 96.81 94 THR A N 1
ATOM 679 C CA . THR A 1 94 ? 19.232 -5.656 -2.284 1.00 96.81 94 THR A CA 1
ATOM 680 C C . THR A 1 94 ? 17.781 -5.743 -2.724 1.00 96.81 94 THR A C 1
ATOM 682 O O . THR A 1 94 ? 16.877 -5.448 -1.945 1.00 96.81 94 THR A O 1
ATOM 685 N N . LEU A 1 95 ? 17.571 -6.174 -3.964 1.00 97.00 95 LEU A N 1
ATOM 686 C CA . LEU A 1 95 ? 16.256 -6.400 -4.549 1.00 97.00 95 LEU A CA 1
ATOM 687 C C . LEU A 1 95 ? 16.047 -7.901 -4.743 1.00 97.00 95 LEU A C 1
ATOM 689 O O . LEU A 1 95 ? 16.952 -8.601 -5.200 1.00 97.00 95 LEU A O 1
ATOM 693 N N . ALA A 1 96 ? 14.860 -8.411 -4.432 1.00 97.44 96 ALA A N 1
ATOM 694 C CA . ALA A 1 96 ? 14.470 -9.802 -4.671 1.00 97.44 96 ALA A CA 1
ATOM 695 C C . ALA A 1 96 ? 13.019 -9.896 -5.163 1.00 97.44 96 ALA A C 1
ATOM 697 O O . ALA A 1 96 ? 12.268 -8.929 -5.072 1.00 97.44 96 ALA A O 1
ATOM 698 N N . GLY A 1 97 ? 12.639 -11.058 -5.698 1.00 97.31 97 GLY A N 1
ATOM 699 C CA . GLY A 1 97 ? 11.329 -11.254 -6.324 1.00 97.31 97 GLY A CA 1
ATOM 700 C C . GLY A 1 97 ? 11.211 -10.531 -7.665 1.00 97.31 97 GLY A C 1
ATOM 701 O O . GLY A 1 97 ? 12.219 -10.204 -8.298 1.00 97.31 97 GLY A O 1
ATOM 702 N N . TYR A 1 98 ? 9.980 -10.307 -8.109 1.00 97.06 98 TYR A N 1
ATOM 703 C CA . TYR A 1 98 ? 9.703 -9.550 -9.327 1.00 97.06 98 TYR A CA 1
ATOM 704 C C . TYR A 1 98 ? 8.359 -8.828 -9.231 1.00 97.06 98 TYR A C 1
ATOM 706 O O . TYR A 1 98 ? 7.511 -9.162 -8.402 1.00 97.06 98 TYR A O 1
ATOM 714 N N . ALA A 1 99 ? 8.169 -7.842 -10.095 1.00 97.88 99 ALA A N 1
ATOM 715 C CA . ALA A 1 99 ? 6.909 -7.141 -10.259 1.00 97.88 99 ALA A CA 1
ATOM 716 C C . ALA A 1 99 ? 6.633 -6.883 -11.741 1.00 97.88 99 ALA A C 1
ATOM 718 O O . ALA A 1 99 ? 7.562 -6.824 -12.547 1.00 97.88 99 ALA A O 1
ATOM 719 N N . THR A 1 100 ? 5.364 -6.720 -12.090 1.00 96.94 100 THR A N 1
ATOM 720 C CA . THR A 1 100 ? 4.939 -6.255 -13.409 1.00 96.94 100 THR A CA 1
ATOM 721 C C . THR A 1 100 ? 4.096 -5.000 -13.270 1.00 96.94 100 THR A C 1
ATOM 723 O O . THR A 1 100 ? 3.414 -4.807 -12.262 1.00 96.94 100 THR A O 1
ATOM 726 N N . ILE A 1 101 ? 4.168 -4.133 -14.272 1.00 96.50 101 ILE A N 1
ATOM 727 C CA . ILE A 1 101 ? 3.324 -2.952 -14.383 1.00 96.50 101 ILE A CA 1
ATOM 728 C C . ILE A 1 101 ? 2.719 -2.958 -15.780 1.00 96.50 101 ILE A C 1
ATOM 730 O O . ILE A 1 101 ? 3.429 -2.738 -16.760 1.00 96.50 101 ILE A O 1
ATOM 734 N N . ASP A 1 102 ? 1.423 -3.224 -15.866 1.00 95.94 102 ASP A N 1
ATOM 735 C CA . ASP A 1 102 ? 0.662 -3.134 -17.107 1.00 95.94 102 ASP A CA 1
ATOM 736 C C . ASP A 1 102 ? 0.218 -1.689 -17.333 1.00 95.94 102 ASP A C 1
ATOM 738 O O . ASP A 1 102 ? -0.236 -1.023 -16.397 1.00 95.94 102 ASP A O 1
ATOM 742 N N . ASN A 1 103 ? 0.351 -1.212 -18.575 1.00 93.81 103 ASN A N 1
ATOM 743 C CA . ASN A 1 103 ? 0.090 0.174 -18.968 1.00 93.81 103 ASN A CA 1
ATOM 744 C C . ASN A 1 103 ? 0.758 1.189 -18.010 1.00 93.81 103 ASN A C 1
ATOM 746 O O . ASN A 1 103 ? 0.070 1.993 -17.369 1.00 93.81 103 ASN A O 1
ATOM 750 N N . PRO A 1 104 ? 2.092 1.122 -17.828 1.00 89.44 104 PRO A N 1
ATOM 751 C CA . PRO A 1 104 ? 2.794 1.951 -16.861 1.00 89.44 104 PRO A CA 1
ATOM 752 C C . PRO A 1 104 ? 2.819 3.419 -17.295 1.00 89.44 104 PRO A C 1
ATOM 754 O O . PRO A 1 104 ? 3.099 3.754 -18.445 1.00 89.44 104 PRO A O 1
ATOM 757 N N . LEU A 1 105 ? 2.583 4.322 -16.345 1.00 83.62 105 LEU A N 1
ATOM 758 C CA . LEU A 1 105 ? 2.762 5.755 -16.562 1.00 83.62 105 LEU A CA 1
ATOM 759 C C . LEU A 1 105 ? 4.250 6.119 -16.437 1.00 83.62 105 LEU A C 1
ATOM 761 O O . LEU A 1 105 ? 4.856 5.816 -15.415 1.00 83.62 105 LEU A O 1
ATOM 765 N N . GLY A 1 106 ? 4.805 6.823 -17.427 1.00 77.94 106 GLY A N 1
ATOM 766 C CA . GLY A 1 106 ? 6.149 7.418 -17.340 1.00 77.94 106 GLY A CA 1
ATOM 767 C C . GLY A 1 106 ? 7.298 6.575 -17.899 1.00 77.94 106 GLY A C 1
ATOM 768 O O . GLY A 1 106 ? 8.419 7.060 -17.944 1.00 77.94 106 GLY A O 1
ATOM 769 N N . PHE A 1 107 ? 7.037 5.357 -18.382 1.00 81.38 107 PHE A N 1
ATOM 770 C CA . PHE A 1 107 ? 8.060 4.550 -19.049 1.00 81.38 107 PHE A CA 1
ATOM 771 C C . PHE A 1 107 ? 8.243 5.040 -20.488 1.00 81.38 107 PHE A C 1
ATOM 773 O O . PHE A 1 107 ? 7.397 4.774 -21.338 1.00 81.38 107 PHE A O 1
ATOM 780 N N . ASP A 1 108 ? 9.360 5.715 -20.770 1.00 74.12 108 ASP A N 1
ATOM 781 C CA . ASP A 1 108 ? 9.655 6.358 -22.065 1.00 74.12 108 ASP A CA 1
ATOM 782 C C . ASP A 1 108 ? 9.550 5.418 -23.284 1.00 74.12 108 ASP A C 1
ATOM 784 O O . ASP A 1 108 ? 9.330 5.865 -24.410 1.00 74.12 108 ASP A O 1
ATOM 788 N N . ALA A 1 109 ? 9.703 4.107 -23.075 1.00 71.56 109 ALA A N 1
ATOM 789 C CA . ALA A 1 109 ? 9.583 3.090 -24.118 1.00 71.56 109 ALA A CA 1
ATOM 790 C C . ALA A 1 109 ? 8.127 2.750 -24.504 1.00 71.56 109 ALA A C 1
ATOM 792 O O . ALA A 1 109 ? 7.924 1.990 -25.454 1.00 71.56 109 ALA A O 1
ATOM 793 N N . LEU A 1 110 ? 7.126 3.276 -23.788 1.00 79.44 110 LEU A N 1
ATOM 794 C CA . LEU A 1 110 ? 5.711 2.952 -23.962 1.00 79.44 110 LEU A CA 1
ATOM 795 C C . LEU A 1 110 ? 4.845 4.203 -24.124 1.00 79.44 110 LEU A C 1
ATOM 797 O O . LEU A 1 110 ? 4.936 5.162 -23.360 1.00 79.44 110 LEU A O 1
ATOM 801 N N . ASP A 1 111 ? 3.922 4.143 -25.081 1.00 84.19 111 ASP A N 1
ATOM 802 C CA . ASP A 1 111 ? 2.814 5.089 -25.149 1.00 84.19 111 ASP A CA 1
ATOM 803 C C . ASP A 1 111 ? 1.747 4.684 -24.125 1.00 84.19 111 ASP A C 1
ATOM 805 O O . ASP A 1 111 ? 1.199 3.583 -24.187 1.00 84.19 111 ASP A O 1
ATOM 809 N N . TYR A 1 112 ? 1.435 5.585 -23.193 1.00 86.38 112 TYR A N 1
ATOM 810 C CA . TYR A 1 112 ? 0.408 5.350 -22.180 1.00 86.38 112 TYR A CA 1
ATOM 811 C C . TYR A 1 112 ? -0.999 5.290 -22.798 1.00 86.38 112 TYR A C 1
ATOM 813 O O . TYR A 1 112 ? -1.443 6.244 -23.450 1.00 86.38 112 TYR A O 1
ATOM 821 N N . ASP A 1 113 ? -1.737 4.207 -22.544 1.00 89.62 113 ASP A N 1
ATOM 822 C CA . ASP A 1 113 ? -3.132 4.072 -22.960 1.00 89.62 113 ASP A CA 1
ATOM 823 C C . ASP A 1 113 ? -4.078 4.659 -21.906 1.00 89.62 113 ASP A C 1
ATOM 825 O O . ASP A 1 113 ? -4.424 4.028 -20.910 1.00 89.62 113 ASP A O 1
ATOM 829 N N . TYR A 1 114 ? -4.570 5.870 -22.166 1.00 86.62 114 TYR A N 1
ATOM 830 C CA . TYR A 1 114 ? -5.531 6.568 -21.305 1.00 86.62 114 TYR A CA 1
ATOM 831 C C . TYR A 1 114 ? -6.912 5.898 -21.196 1.00 86.62 114 TYR A C 1
ATOM 833 O O . TYR A 1 114 ? -7.758 6.392 -20.445 1.00 86.62 114 TYR A O 1
ATOM 841 N N . GLN A 1 115 ? -7.193 4.857 -21.985 1.00 88.44 115 GLN A N 1
ATOM 842 C CA . GLN A 1 115 ? -8.440 4.089 -21.909 1.00 88.44 115 GLN A CA 1
ATOM 843 C C . GLN A 1 115 ? -8.307 2.803 -21.088 1.00 88.44 115 GLN A C 1
ATOM 845 O O . GLN A 1 115 ? -9.326 2.165 -20.824 1.00 88.44 115 GLN A O 1
ATOM 850 N N . SER A 1 116 ? -7.089 2.437 -20.693 1.00 91.94 116 SER A N 1
ATOM 851 C CA . SER A 1 116 ? -6.802 1.217 -19.947 1.00 91.94 116 SER A CA 1
ATOM 852 C C . SER A 1 116 ? -6.360 1.541 -18.523 1.00 91.94 116 SER A C 1
ATOM 854 O O . SER A 1 116 ? -5.768 2.588 -18.257 1.00 91.94 116 SER A O 1
ATOM 856 N N . ASP A 1 117 ? -6.641 0.628 -17.601 1.00 95.12 117 ASP A N 1
ATOM 857 C CA . ASP A 1 117 ? -6.163 0.734 -16.225 1.00 95.12 117 ASP A CA 1
ATOM 858 C C . ASP A 1 117 ? -4.643 0.543 -16.178 1.00 95.12 117 ASP A C 1
ATOM 860 O O . ASP A 1 117 ? -4.068 -0.145 -17.022 1.00 95.12 117 ASP A O 1
ATOM 864 N N . THR A 1 118 ? -3.994 1.128 -15.173 1.00 95.31 118 THR A N 1
ATOM 865 C CA . THR A 1 118 ? -2.619 0.769 -14.809 1.00 95.31 118 THR A CA 1
ATOM 866 C C . THR A 1 118 ? -2.678 -0.267 -13.698 1.00 95.31 118 THR A C 1
ATOM 868 O O . THR A 1 118 ? -3.307 -0.020 -12.667 1.00 95.31 118 THR A O 1
ATOM 871 N N . VAL A 1 119 ? -2.022 -1.412 -13.880 1.00 96.75 119 VAL A N 1
ATOM 872 C CA . VAL A 1 119 ? -2.030 -2.506 -12.897 1.00 96.75 119 VAL A CA 1
ATOM 873 C C . VAL A 1 119 ? -0.606 -2.812 -12.471 1.00 96.75 119 VAL A C 1
ATOM 875 O O . VAL A 1 119 ? 0.236 -3.162 -13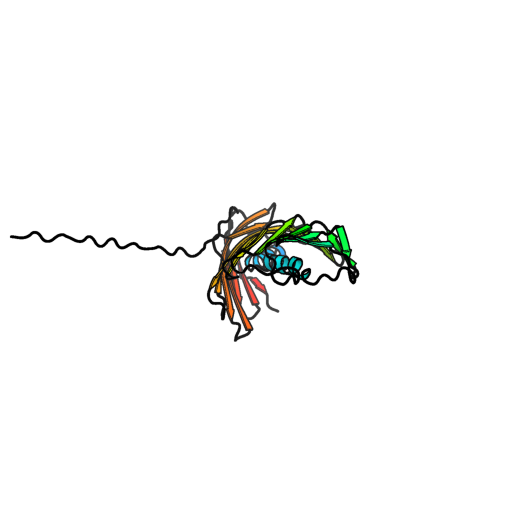.289 1.00 96.75 119 VAL A O 1
ATOM 878 N N . TYR A 1 120 ? -0.340 -2.682 -11.179 1.00 97.12 120 TYR A N 1
ATOM 879 C CA . TYR A 1 120 ? 0.906 -3.058 -10.534 1.00 97.12 120 TYR A CA 1
ATOM 880 C C . TYR A 1 120 ? 0.702 -4.417 -9.871 1.00 97.12 120 TYR A C 1
ATOM 882 O O . TYR A 1 120 ? -0.113 -4.545 -8.961 1.00 97.12 120 TYR A O 1
ATOM 890 N N . GLN A 1 121 ? 1.470 -5.420 -10.278 1.00 98.06 121 GLN A N 1
ATOM 891 C CA . GLN A 1 121 ? 1.468 -6.737 -9.652 1.00 98.06 121 GLN A CA 1
ATOM 892 C C . GLN A 1 121 ? 2.839 -6.998 -9.039 1.00 98.06 121 GLN A C 1
ATOM 894 O O . GLN A 1 121 ? 3.834 -7.144 -9.748 1.00 98.06 121 GLN A O 1
ATOM 899 N N . ALA A 1 122 ? 2.902 -7.112 -7.718 1.00 98.19 122 ALA A N 1
ATOM 900 C CA . ALA A 1 122 ? 4.093 -7.558 -7.011 1.00 98.19 122 ALA A CA 1
ATOM 901 C C . ALA A 1 122 ? 4.004 -9.065 -6.742 1.00 98.19 122 ALA A C 1
ATOM 903 O O . ALA A 1 122 ? 2.947 -9.575 -6.375 1.00 98.19 122 ALA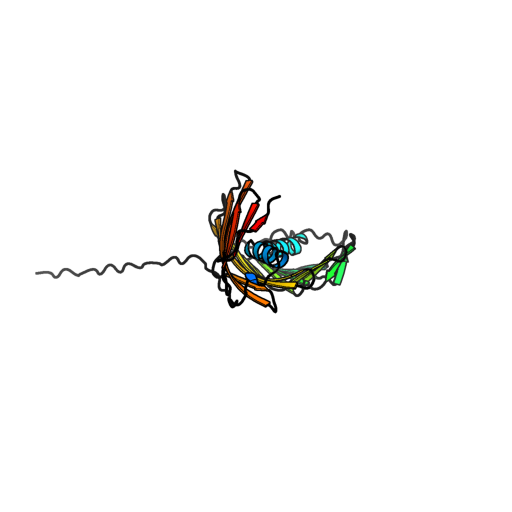 A O 1
ATOM 904 N N . ASN A 1 123 ? 5.118 -9.776 -6.920 1.00 97.56 123 ASN A N 1
ATOM 905 C CA . ASN A 1 123 ? 5.245 -11.202 -6.623 1.00 97.56 123 ASN A CA 1
ATOM 906 C C . ASN A 1 123 ? 6.427 -11.385 -5.676 1.00 97.56 123 ASN A C 1
ATOM 908 O O . ASN A 1 123 ? 7.573 -11.573 -6.106 1.00 97.56 123 ASN A O 1
ATOM 912 N N . ALA A 1 124 ? 6.138 -11.251 -4.379 1.00 96.88 124 ALA A N 1
ATOM 913 C CA . ALA A 1 124 ? 7.141 -11.188 -3.318 1.00 96.88 124 ALA A CA 1
ATOM 914 C C . ALA A 1 124 ? 8.316 -10.240 -3.654 1.00 96.88 124 ALA A C 1
ATOM 916 O O . ALA A 1 124 ? 9.482 -10.584 -3.448 1.00 96.88 124 ALA A O 1
ATOM 917 N N . PHE A 1 125 ? 8.018 -9.057 -4.204 1.00 98.06 125 PHE A N 1
ATOM 918 C CA . PHE A 1 125 ? 9.035 -8.059 -4.522 1.00 98.06 125 PHE A CA 1
ATOM 919 C C . PHE A 1 125 ? 9.576 -7.462 -3.223 1.00 98.06 125 PHE A C 1
ATOM 921 O O . PHE A 1 125 ? 8.847 -6.803 -2.479 1.00 98.06 125 PHE A O 1
ATOM 928 N N . THR A 1 126 ? 10.848 -7.707 -2.930 1.00 97.75 126 THR A N 1
ATOM 929 C CA . THR A 1 126 ? 11.488 -7.321 -1.672 1.00 97.75 126 THR A CA 1
ATOM 930 C C . THR A 1 126 ? 12.567 -6.282 -1.916 1.00 97.75 126 THR A C 1
ATOM 932 O O . THR A 1 126 ? 13.443 -6.476 -2.756 1.00 97.75 126 THR A O 1
ATOM 935 N N . ILE A 1 127 ? 12.542 -5.223 -1.111 1.00 96.56 127 ILE A N 1
ATOM 936 C CA . ILE A 1 127 ? 13.591 -4.209 -1.024 1.00 96.56 127 ILE A CA 1
ATOM 937 C C . ILE A 1 127 ? 14.244 -4.329 0.349 1.00 96.56 127 ILE A C 1
ATOM 939 O O . ILE A 1 127 ? 13.567 -4.208 1.373 1.00 96.56 127 ILE A O 1
ATOM 943 N N . THR A 1 128 ? 15.556 -4.547 0.372 1.00 96.62 128 THR A N 1
ATOM 944 C CA . THR A 1 128 ? 16.357 -4.609 1.594 1.00 96.62 128 THR A CA 1
ATOM 945 C C . THR A 1 128 ? 17.406 -3.503 1.596 1.00 96.62 128 THR A C 1
ATOM 947 O O . THR A 1 128 ? 18.355 -3.544 0.814 1.00 96.62 128 THR A O 1
ATOM 950 N N . ASP A 1 129 ? 17.271 -2.555 2.521 1.00 94.25 129 ASP A N 1
ATOM 951 C CA . ASP A 1 129 ? 18.218 -1.462 2.753 1.00 94.25 129 ASP A CA 1
ATOM 952 C C . ASP A 1 129 ? 18.611 -1.432 4.235 1.00 94.25 129 ASP A C 1
ATOM 954 O O . ASP A 1 129 ? 17.764 -1.515 5.126 1.00 94.25 129 ASP A O 1
ATOM 958 N N . SER A 1 130 ? 19.914 -1.340 4.513 1.00 90.81 130 SER A N 1
ATOM 959 C CA . SER A 1 130 ? 20.446 -1.133 5.866 1.00 90.81 130 SER A CA 1
ATOM 960 C C . SER A 1 130 ? 19.933 -2.147 6.907 1.00 90.81 130 SER A C 1
ATOM 962 O O . SER A 1 130 ? 19.758 -1.836 8.085 1.00 90.81 130 SER A O 1
ATOM 964 N N . GLY A 1 131 ? 19.689 -3.388 6.469 1.00 86.44 131 GLY A N 1
ATOM 965 C CA . GLY A 1 131 ? 19.183 -4.487 7.301 1.00 86.44 131 GLY A CA 1
ATOM 966 C C . GLY A 1 131 ? 17.666 -4.495 7.520 1.00 86.44 131 GLY A C 1
ATOM 967 O O . GLY A 1 131 ? 17.157 -5.419 8.154 1.00 86.44 131 GLY A O 1
ATOM 968 N N . GLN A 1 132 ? 16.929 -3.520 6.986 1.00 92.62 132 GLN A N 1
ATOM 969 C CA . GLN A 1 132 ? 15.468 -3.518 6.960 1.00 92.62 132 GLN A CA 1
ATOM 970 C C . GLN A 1 132 ? 14.978 -4.060 5.624 1.00 92.62 132 GLN A C 1
ATOM 972 O O . GLN A 1 132 ? 15.518 -3.711 4.583 1.00 92.62 132 GLN A O 1
ATOM 977 N N . SER A 1 133 ? 13.969 -4.930 5.657 1.00 95.19 133 SER A N 1
ATOM 978 C CA . SER A 1 133 ? 13.343 -5.477 4.451 1.00 95.19 133 SER A CA 1
ATOM 979 C C . SER A 1 133 ? 11.864 -5.134 4.421 1.00 95.19 133 SER A C 1
ATOM 981 O O . SER A 1 133 ? 11.167 -5.317 5.425 1.00 95.19 133 SER A O 1
ATOM 983 N N . ILE A 1 134 ? 11.409 -4.673 3.262 1.00 96.81 134 ILE A N 1
ATOM 984 C CA . ILE A 1 134 ? 10.001 -4.469 2.936 1.00 96.81 134 ILE A CA 1
ATOM 985 C C . ILE A 1 134 ? 9.678 -5.394 1.772 1.00 96.81 134 ILE A C 1
ATOM 987 O O . ILE A 1 134 ? 10.420 -5.426 0.797 1.00 96.81 134 ILE A O 1
ATOM 991 N N . THR A 1 135 ? 8.610 -6.177 1.890 1.00 98.19 135 THR A N 1
ATOM 992 C CA . THR A 1 135 ? 8.130 -7.046 0.806 1.00 98.19 135 THR A CA 1
ATOM 993 C C . THR A 1 135 ? 6.726 -6.647 0.408 1.00 98.19 135 THR A C 1
ATOM 995 O O . THR A 1 135 ? 5.891 -6.447 1.289 1.00 98.19 135 THR A O 1
ATOM 998 N N . TYR A 1 136 ? 6.491 -6.572 -0.895 1.00 98.19 136 TYR A N 1
ATOM 999 C CA . TYR A 1 136 ? 5.205 -6.315 -1.523 1.00 98.19 136 TYR A CA 1
ATOM 1000 C C . TYR A 1 136 ? 4.763 -7.572 -2.272 1.00 98.19 136 TYR A C 1
ATOM 1002 O O . TYR A 1 136 ? 5.555 -8.168 -3.006 1.00 98.19 136 TYR A O 1
ATOM 1010 N N . ASP A 1 137 ? 3.517 -7.985 -2.078 1.00 98.38 137 ASP A N 1
ATOM 1011 C CA . ASP A 1 137 ? 2.948 -9.163 -2.727 1.00 98.38 137 ASP A CA 1
ATOM 1012 C C . ASP A 1 137 ? 1.451 -8.958 -2.962 1.00 98.38 137 ASP A C 1
ATOM 1014 O O . ASP A 1 137 ? 0.725 -8.672 -2.014 1.00 98.38 137 ASP A O 1
ATOM 1018 N N . GLY A 1 138 ? 0.995 -9.058 -4.208 1.00 98.12 138 GLY A N 1
ATOM 1019 C CA . GLY A 1 138 ? -0.390 -8.766 -4.588 1.00 98.12 138 GLY A CA 1
ATOM 1020 C C . GLY A 1 138 ? -0.523 -7.666 -5.639 1.00 98.12 138 GLY A C 1
ATOM 1021 O O . GLY A 1 138 ? 0.446 -7.309 -6.312 1.00 98.12 138 GLY A O 1
ATOM 1022 N N . GLU A 1 139 ? -1.741 -7.161 -5.795 1.00 97.88 139 GLU A N 1
ATOM 1023 C CA . GLU A 1 139 ? -2.144 -6.271 -6.882 1.00 97.88 139 GLU A CA 1
ATOM 1024 C C . GLU A 1 139 ? -2.497 -4.872 -6.359 1.00 97.88 139 GLU A C 1
ATOM 1026 O O . GLU A 1 139 ? -3.099 -4.701 -5.298 1.00 97.88 139 GLU A O 1
ATOM 1031 N N . LEU A 1 140 ? -2.147 -3.860 -7.144 1.00 96.62 140 LEU A N 1
ATOM 1032 C CA . LEU A 1 140 ? -2.684 -2.512 -7.062 1.00 96.62 140 LEU A CA 1
ATOM 1033 C C . LEU A 1 140 ? -3.127 -2.088 -8.459 1.00 96.62 140 LEU A C 1
ATOM 1035 O O . LEU A 1 140 ? -2.321 -2.014 -9.381 1.00 96.62 140 LEU A O 1
ATOM 1039 N N . ARG A 1 141 ? -4.390 -1.720 -8.602 1.00 96.00 141 ARG A N 1
ATOM 1040 C CA . ARG A 1 141 ? -4.973 -1.206 -9.833 1.00 96.00 141 ARG A CA 1
ATOM 1041 C C . ARG A 1 141 ? -5.333 0.262 -9.684 1.00 96.00 141 ARG A C 1
ATOM 1043 O O . ARG A 1 141 ? -6.000 0.668 -8.733 1.00 96.00 141 ARG A O 1
ATOM 1050 N N . ARG A 1 142 ? -4.946 1.053 -10.679 1.00 93.38 142 ARG A N 1
ATOM 1051 C CA . ARG A 1 142 ? -5.325 2.454 -10.834 1.00 93.38 142 ARG A CA 1
ATOM 1052 C C . ARG A 1 142 ? -6.204 2.598 -12.071 1.00 93.38 142 ARG A C 1
ATOM 1054 O O . ARG A 1 142 ? -5.755 2.357 -13.187 1.00 93.38 142 ARG A O 1
ATOM 1061 N N . ALA A 1 143 ? -7.451 2.993 -11.849 1.00 91.56 143 ALA A N 1
ATOM 1062 C CA . ALA A 1 143 ? -8.516 2.985 -12.848 1.00 91.56 143 ALA A CA 1
ATOM 1063 C C . ALA A 1 143 ? -9.214 4.351 -12.954 1.00 91.56 143 ALA A C 1
ATOM 1065 O O . ALA A 1 143 ? -8.884 5.308 -12.240 1.00 91.56 143 ALA A O 1
ATOM 1066 N N . ASP A 1 144 ? -10.193 4.442 -13.857 1.00 87.25 144 ASP A N 1
ATOM 1067 C CA . ASP A 1 144 ? -11.082 5.599 -14.024 1.00 87.25 144 ASP A CA 1
ATOM 1068 C C . ASP A 1 144 ? -10.329 6.924 -14.226 1.00 87.25 144 ASP A C 1
ATOM 1070 O O . ASP A 1 144 ? -10.603 7.925 -13.564 1.00 87.25 144 ASP A O 1
ATOM 1074 N N . GLN A 1 145 ? -9.338 6.934 -15.125 1.00 84.19 145 GLN A N 1
ATOM 1075 C CA . GLN A 1 145 ? -8.493 8.111 -15.387 1.00 84.19 145 GLN A CA 1
ATOM 1076 C C . GLN A 1 145 ? -7.834 8.656 -14.113 1.00 84.19 145 GLN A C 1
ATOM 1078 O O . GLN A 1 145 ? -7.809 9.866 -13.870 1.00 84.19 145 GLN A O 1
ATOM 1083 N N . PHE A 1 146 ? -7.293 7.747 -13.300 1.00 86.25 146 PHE A N 1
ATOM 1084 C CA . PHE A 1 146 ? -6.631 8.052 -12.034 1.00 86.25 146 PHE A CA 1
ATOM 1085 C C . PHE A 1 146 ? -7.558 8.545 -10.917 1.00 86.25 146 PHE A C 1
ATOM 1087 O O . PHE A 1 146 ? -7.083 9.167 -9.964 1.00 86.25 146 PHE A O 1
ATOM 1094 N N . ALA A 1 147 ? -8.863 8.300 -11.026 1.00 90.44 147 ALA A N 1
ATOM 1095 C CA . ALA A 1 147 ? -9.808 8.579 -9.953 1.00 90.44 147 ALA A CA 1
ATOM 1096 C C . ALA A 1 147 ? -9.902 7.424 -8.949 1.00 90.44 147 ALA A C 1
ATOM 1098 O O . ALA A 1 147 ? -10.210 7.672 -7.785 1.00 90.44 147 ALA A O 1
ATOM 1099 N N . THR A 1 148 ? -9.632 6.189 -9.372 1.00 93.06 148 THR A N 1
ATOM 1100 C CA . THR A 1 148 ? -9.844 4.995 -8.549 1.00 93.06 148 THR A CA 1
ATOM 1101 C C . THR A 1 148 ? -8.528 4.282 -8.259 1.00 93.06 148 THR A C 1
ATOM 1103 O O . THR A 1 148 ? -7.724 4.077 -9.167 1.00 93.06 148 THR A O 1
ATOM 1106 N N . TRP A 1 149 ? -8.336 3.879 -7.002 1.00 94.81 149 TRP A N 1
ATOM 1107 C CA . TRP A 1 149 ? -7.317 2.920 -6.578 1.00 94.81 149 TRP A CA 1
ATOM 1108 C C . TRP A 1 149 ? -8.017 1.726 -5.948 1.00 94.81 149 TRP A C 1
ATOM 1110 O O . TRP A 1 149 ? -8.836 1.903 -5.049 1.00 94.81 149 TRP A O 1
ATOM 1120 N N . ASP A 1 150 ? -7.682 0.536 -6.417 1.00 96.38 150 ASP A N 1
ATOM 1121 C CA . ASP A 1 150 ? -8.198 -0.735 -5.926 1.00 96.38 150 ASP A CA 1
ATOM 1122 C C . ASP A 1 150 ? -7.009 -1.650 -5.650 1.00 96.38 150 ASP A C 1
ATOM 1124 O O . ASP A 1 150 ? -6.193 -1.878 -6.540 1.00 96.38 150 ASP A O 1
ATOM 1128 N N . ALA A 1 151 ? -6.844 -2.095 -4.414 1.00 97.44 151 ALA A N 1
ATOM 1129 C CA . ALA A 1 151 ? -5.661 -2.815 -3.974 1.00 97.44 151 ALA A CA 1
ATOM 1130 C C . ALA A 1 151 ? -6.058 -4.099 -3.270 1.00 97.44 151 ALA A C 1
ATOM 1132 O O . ALA A 1 151 ? -6.902 -4.051 -2.386 1.00 97.44 151 ALA A O 1
ATOM 1133 N N . ASP A 1 152 ? -5.365 -5.188 -3.585 1.00 97.69 152 ASP A N 1
ATOM 1134 C CA . ASP A 1 152 ? -5.273 -6.391 -2.764 1.00 97.69 152 ASP A CA 1
ATOM 1135 C C . ASP A 1 152 ? -3.786 -6.700 -2.577 1.00 97.69 152 ASP A C 1
ATOM 1137 O O . ASP A 1 152 ? -3.171 -7.446 -3.341 1.00 97.69 152 ASP A O 1
ATOM 1141 N N . LEU A 1 153 ? -3.182 -6.024 -1.600 1.00 98.06 153 LEU A N 1
ATOM 1142 C CA . LEU A 1 153 ? -1.737 -5.976 -1.425 1.00 98.06 153 LEU A CA 1
ATOM 1143 C C . LEU A 1 153 ? -1.335 -6.393 -0.013 1.00 98.06 153 LEU A C 1
ATOM 1145 O O . LEU A 1 153 ? -1.714 -5.770 0.979 1.00 98.06 153 LEU A O 1
ATOM 1149 N N . VAL A 1 154 ? -0.475 -7.397 0.082 1.00 98.44 154 VAL A N 1
ATOM 1150 C CA . VAL A 1 154 ? 0.228 -7.771 1.303 1.00 98.44 154 VAL A CA 1
ATOM 1151 C C . VAL A 1 154 ? 1.558 -7.037 1.368 1.00 98.44 154 VAL A C 1
ATOM 1153 O O . VAL A 1 154 ? 2.420 -7.176 0.500 1.00 98.44 154 VAL A O 1
ATOM 1156 N N . VAL A 1 155 ? 1.758 -6.295 2.454 1.00 98.06 155 VAL A N 1
ATOM 1157 C CA . VAL A 1 155 ? 3.032 -5.650 2.759 1.00 98.06 155 VAL A CA 1
ATOM 1158 C C . VAL A 1 155 ? 3.617 -6.259 4.023 1.00 98.06 155 VAL A C 1
ATOM 1160 O O . VAL A 1 155 ? 2.970 -6.344 5.072 1.00 98.06 155 VAL A O 1
ATOM 1163 N N . THR A 1 156 ? 4.873 -6.689 3.945 1.00 97.44 156 THR A N 1
ATOM 1164 C CA . THR A 1 156 ? 5.611 -7.242 5.085 1.00 97.44 156 THR A CA 1
ATOM 1165 C C . THR A 1 156 ? 6.739 -6.310 5.485 1.00 97.44 156 THR A C 1
ATOM 1167 O O . THR A 1 156 ? 7.651 -6.072 4.698 1.00 97.44 156 THR A O 1
ATOM 1170 N N . ILE A 1 157 ? 6.700 -5.818 6.726 1.00 93.25 157 ILE A N 1
ATOM 1171 C CA . ILE A 1 157 ? 7.718 -4.938 7.317 1.00 93.25 157 ILE A CA 1
ATOM 1172 C C . ILE A 1 157 ? 8.109 -5.520 8.670 1.00 93.25 157 ILE A C 1
ATOM 1174 O O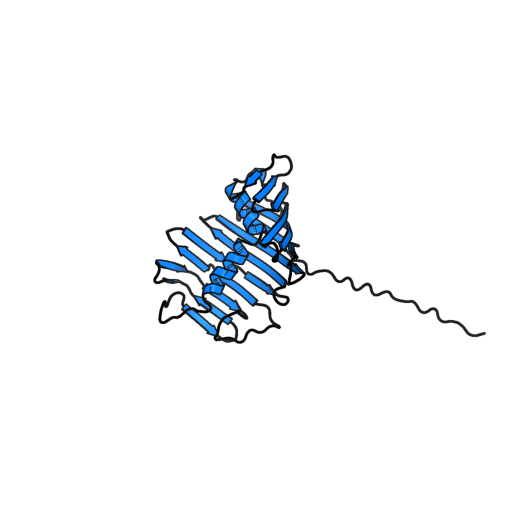 . ILE A 1 157 ? 7.246 -5.813 9.499 1.00 93.25 157 ILE A O 1
ATOM 1178 N N . GLY A 1 158 ? 9.410 -5.720 8.897 1.00 86.38 158 GLY A N 1
ATOM 1179 C CA . GLY A 1 158 ? 9.909 -6.235 10.178 1.00 86.38 158 GLY A CA 1
ATOM 1180 C C . GLY A 1 158 ? 9.344 -7.612 10.558 1.00 86.38 158 GLY A C 1
ATOM 1181 O O . GLY A 1 158 ? 9.190 -7.902 11.740 1.00 86.38 158 GLY A O 1
ATOM 1182 N N . GLY A 1 159 ? 8.995 -8.441 9.566 1.00 86.25 159 GLY A N 1
ATOM 1183 C CA . GLY A 1 159 ? 8.415 -9.774 9.768 1.00 86.25 159 GLY A CA 1
ATOM 1184 C C . GLY A 1 159 ? 6.915 -9.795 10.082 1.00 86.25 159 GLY A C 1
ATOM 1185 O O . GLY A 1 159 ? 6.361 -10.870 10.285 1.00 86.25 159 GLY A O 1
ATOM 1186 N N . VAL A 1 160 ? 6.248 -8.639 10.103 1.00 91.19 160 VAL A N 1
ATOM 1187 C CA . VAL A 1 160 ? 4.794 -8.543 10.270 1.00 91.19 160 VAL A CA 1
ATOM 1188 C C . VAL A 1 160 ? 4.163 -8.309 8.904 1.00 91.19 160 VAL A C 1
ATOM 1190 O O . VAL A 1 160 ? 4.524 -7.344 8.228 1.00 91.19 160 VAL A O 1
ATOM 1193 N N . ALA A 1 161 ? 3.214 -9.153 8.511 1.00 96.62 161 ALA A N 1
ATOM 1194 C CA . ALA A 1 161 ? 2.498 -9.031 7.246 1.00 96.62 161 ALA A CA 1
ATOM 1195 C C . ALA A 1 161 ? 1.105 -8.425 7.463 1.00 96.62 161 ALA A C 1
ATOM 1197 O O . ALA A 1 161 ? 0.383 -8.812 8.385 1.00 96.62 161 ALA A O 1
ATOM 1198 N N . LEU A 1 162 ? 0.748 -7.460 6.621 1.00 97.94 162 LEU A N 1
ATOM 1199 C CA . LEU A 1 162 ? -0.545 -6.788 6.628 1.00 97.94 162 LEU A CA 1
ATOM 1200 C C . LEU A 1 162 ? -1.100 -6.810 5.206 1.00 97.94 162 LEU A C 1
ATOM 1202 O O . LEU A 1 162 ? -0.436 -6.325 4.293 1.00 97.94 162 LEU A O 1
ATOM 1206 N N . ARG A 1 163 ? -2.290 -7.382 5.024 1.00 98.19 163 ARG A N 1
ATOM 1207 C CA . ARG A 1 163 ? -3.040 -7.339 3.766 1.00 98.19 163 ARG A CA 1
ATOM 1208 C C . ARG A 1 163 ? -3.928 -6.103 3.761 1.00 98.19 163 ARG A C 1
ATOM 1210 O O . ARG A 1 163 ? -4.673 -5.873 4.714 1.00 98.19 163 ARG A O 1
ATOM 1217 N N . SER A 1 164 ? -3.824 -5.322 2.699 1.00 98.00 164 SER A N 1
ATOM 1218 C CA . SER A 1 164 ? -4.651 -4.160 2.413 1.00 98.00 164 SER A CA 1
ATOM 1219 C C . SER A 1 164 ? -5.539 -4.478 1.224 1.00 98.00 164 SER A C 1
ATOM 1221 O O . SER A 1 164 ? -5.037 -4.578 0.111 1.00 98.00 164 SER A O 1
ATOM 1223 N N . ASP A 1 165 ? -6.832 -4.629 1.487 1.00 98.00 165 ASP A N 1
ATOM 1224 C CA . ASP A 1 165 ? -7.878 -4.817 0.484 1.00 98.00 165 ASP A CA 1
ATOM 1225 C C . ASP A 1 165 ? -8.688 -3.513 0.416 1.00 98.00 165 ASP A C 1
ATOM 1227 O O . ASP A 1 165 ? -9.668 -3.320 1.142 1.00 98.00 165 ASP A O 1
ATOM 1231 N N . LEU A 1 166 ? -8.152 -2.514 -0.285 1.00 97.19 166 LEU A N 1
ATOM 1232 C CA . LEU A 1 166 ? -8.589 -1.120 -0.185 1.00 97.19 166 LEU A CA 1
ATOM 1233 C C . LEU A 1 166 ? -9.121 -0.609 -1.514 1.00 97.19 166 LEU A C 1
ATOM 1235 O O . LEU A 1 166 ? -8.469 -0.739 -2.539 1.00 97.19 166 LEU A O 1
ATOM 1239 N N . PHE A 1 167 ? -10.244 0.102 -1.455 1.00 96.62 167 PHE A N 1
ATOM 1240 C CA . PHE A 1 167 ? -10.847 0.753 -2.609 1.00 96.62 167 PHE A CA 1
ATOM 1241 C C . PHE A 1 167 ? -11.087 2.236 -2.327 1.00 96.62 167 PHE A C 1
ATOM 1243 O O . PHE A 1 167 ? -11.978 2.616 -1.553 1.00 96.62 167 PHE A O 1
ATOM 1250 N N . TYR A 1 168 ? -10.294 3.081 -2.981 1.00 94.19 168 TYR A N 1
ATOM 1251 C CA . TYR A 1 168 ? -10.454 4.528 -2.994 1.00 94.19 168 TYR A CA 1
ATOM 1252 C C . TYR A 1 168 ? -11.074 4.985 -4.302 1.00 94.19 168 TYR A C 1
ATOM 1254 O O . TYR A 1 168 ? -10.560 4.679 -5.372 1.00 94.19 168 TYR A O 1
ATOM 1262 N N . HIS A 1 169 ? -12.099 5.825 -4.213 1.00 94.12 169 HIS A N 1
ATOM 1263 C CA . HIS A 1 169 ? -12.617 6.558 -5.362 1.00 94.12 169 HIS A CA 1
ATOM 1264 C C . HIS A 1 169 ? -12.606 8.059 -5.084 1.00 94.12 169 HIS A C 1
ATOM 1266 O O . HIS A 1 169 ? -13.266 8.544 -4.161 1.00 94.12 169 HIS A O 1
ATOM 1272 N N . CYS A 1 170 ? -11.831 8.797 -5.869 1.00 91.19 170 CYS A N 1
ATOM 1273 C CA . CYS A 1 170 ? -11.618 10.225 -5.741 1.00 91.19 170 CYS A CA 1
ATOM 1274 C C . CYS A 1 170 ? -12.493 11.004 -6.717 1.00 91.19 170 CYS A C 1
ATOM 1276 O O . CYS A 1 170 ? -12.438 10.835 -7.930 1.00 91.19 170 CYS A O 1
ATOM 1278 N N . THR A 1 171 ? -13.247 11.948 -6.171 1.00 85.81 171 THR A N 1
ATOM 1279 C CA . THR A 1 171 ? -13.978 12.945 -6.951 1.00 85.81 171 THR A CA 1
ATOM 1280 C C . THR A 1 171 ? -13.208 14.261 -6.963 1.00 85.81 171 THR A C 1
ATOM 1282 O O . THR A 1 171 ? -12.500 14.571 -6.004 1.00 85.81 171 THR A O 1
ATOM 1285 N N . ASN A 1 172 ? -13.402 15.056 -8.020 1.00 75.00 172 ASN A N 1
ATOM 1286 C CA . ASN A 1 172 ? -12.850 16.406 -8.195 1.00 75.00 172 ASN A CA 1
ATOM 1287 C C . ASN A 1 172 ? -11.302 16.470 -8.294 1.00 75.00 172 ASN A C 1
ATOM 1289 O O . ASN A 1 172 ? -10.624 16.514 -7.270 1.00 75.00 172 ASN A O 1
ATOM 1293 N N . PRO A 1 173 ? -10.718 16.580 -9.502 1.00 69.44 173 PRO A N 1
ATOM 1294 C CA . PRO A 1 173 ? -9.262 16.560 -9.683 1.00 69.44 173 PRO A CA 1
ATOM 1295 C C . PRO A 1 173 ? -8.523 17.759 -9.060 1.00 69.44 173 PRO A C 1
ATOM 1297 O O . PRO A 1 173 ? -7.327 17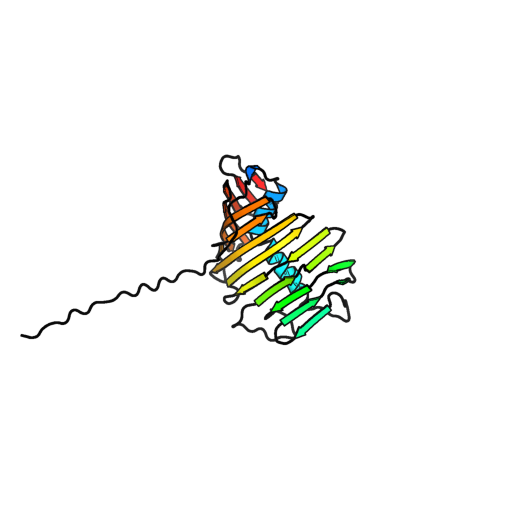.649 -8.778 1.00 69.44 173 PRO A O 1
ATOM 1300 N N . ASP A 1 174 ? -9.204 18.885 -8.818 1.00 69.31 174 ASP A N 1
ATOM 1301 C CA . ASP A 1 174 ? -8.585 20.097 -8.261 1.00 69.31 174 ASP A CA 1
ATOM 1302 C C . ASP A 1 174 ? -8.457 20.044 -6.732 1.00 69.31 174 ASP A C 1
ATOM 1304 O O . ASP A 1 174 ? -7.494 20.561 -6.166 1.00 69.31 174 ASP A O 1
ATOM 1308 N N . ASN A 1 175 ? -9.417 19.403 -6.061 1.00 71.19 175 ASN A N 1
ATOM 1309 C CA . ASN A 1 175 ? -9.440 19.205 -4.610 1.00 71.19 175 ASN A CA 1
ATOM 1310 C C . ASN A 1 175 ? -9.962 17.798 -4.311 1.00 71.19 175 ASN A C 1
ATOM 1312 O O . ASN A 1 175 ? -11.140 17.651 -3.952 1.00 71.19 175 ASN A O 1
ATOM 1316 N N . PRO A 1 176 ? -9.119 16.770 -4.516 1.00 81.44 176 PRO A N 1
ATOM 1317 C CA . PRO A 1 176 ? -9.583 15.400 -4.517 1.00 81.44 176 PRO A CA 1
ATOM 1318 C C . PRO A 1 176 ? -10.146 15.019 -3.156 1.00 81.44 176 PRO A C 1
ATOM 1320 O O . PRO A 1 176 ? -9.518 15.208 -2.107 1.00 81.44 176 PRO A O 1
ATOM 1323 N N . ARG A 1 177 ? -11.367 14.489 -3.203 1.00 89.00 177 ARG A N 1
ATOM 1324 C CA . ARG A 1 177 ? -12.036 13.839 -2.081 1.00 89.00 177 ARG A CA 1
ATOM 1325 C C . ARG A 1 177 ? -12.210 12.376 -2.423 1.00 89.00 177 ARG A C 1
ATOM 1327 O O . ARG A 1 177 ? -13.014 12.044 -3.290 1.00 89.00 177 ARG A O 1
ATOM 1334 N N . CYS A 1 178 ? -11.445 11.544 -1.740 1.00 91.12 178 CYS A N 1
ATOM 1335 C CA . CYS A 1 178 ? -11.386 10.112 -1.941 1.00 91.12 178 CYS A CA 1
ATOM 1336 C C . CYS A 1 178 ? -12.234 9.421 -0.885 1.00 91.12 178 CYS A C 1
ATOM 1338 O O . CYS A 1 178 ? -11.941 9.525 0.306 1.00 91.12 178 CYS A O 1
ATOM 1340 N N . ALA A 1 179 ? -13.294 8.748 -1.317 1.00 93.56 179 ALA A N 1
ATOM 1341 C CA . ALA A 1 179 ? -14.085 7.879 -0.465 1.00 93.56 179 ALA A CA 1
ATOM 1342 C C . ALA A 1 179 ? -13.391 6.522 -0.356 1.00 93.56 179 ALA A C 1
ATOM 1344 O O . ALA A 1 179 ? -12.968 5.968 -1.367 1.00 93.56 179 ALA A O 1
ATOM 1345 N N . LEU A 1 180 ? -13.298 6.004 0.865 1.00 93.75 180 LEU A N 1
ATOM 1346 C CA . LEU A 1 180 ? -12.836 4.654 1.155 1.00 93.75 180 LEU A CA 1
ATOM 1347 C C . LEU A 1 180 ? -14.058 3.795 1.477 1.00 93.75 180 LEU A C 1
ATOM 1349 O O . LEU A 1 180 ? -14.775 4.079 2.445 1.00 93.75 180 LEU A O 1
ATOM 1353 N N . SER A 1 181 ? -14.328 2.784 0.654 1.00 93.94 181 SER A N 1
ATOM 1354 C CA . SER A 1 181 ? -15.561 1.993 0.738 1.00 93.94 181 SER A CA 1
ATOM 1355 C C . SER A 1 181 ? -15.334 0.539 0.347 1.00 93.94 181 SER A C 1
ATOM 1357 O O . SER A 1 181 ? -14.436 0.244 -0.429 1.00 93.94 181 SER A O 1
ATOM 1359 N N . GLY A 1 182 ? -16.129 -0.379 0.905 1.00 94.44 182 GLY A N 1
ATOM 1360 C CA . GLY A 1 182 ? -15.990 -1.808 0.607 1.00 94.44 182 GLY A CA 1
ATOM 1361 C C . GLY A 1 182 ? -14.580 -2.348 0.861 1.00 94.44 182 GLY A C 1
ATOM 1362 O O . GLY A 1 182 ? -14.152 -3.240 0.148 1.00 94.44 182 GLY A O 1
ATOM 1363 N N . SER A 1 183 ? -13.862 -1.772 1.829 1.00 97.75 183 SER A N 1
ATOM 1364 C CA . SER A 1 183 ? -12.440 -2.018 2.074 1.00 97.75 183 SER A CA 1
ATOM 1365 C C . SER A 1 183 ? -12.209 -2.770 3.381 1.00 97.75 183 SER A C 1
ATOM 1367 O O . SER A 1 183 ? -13.033 -2.704 4.300 1.00 97.75 183 SER A O 1
ATOM 1369 N N . GLY A 1 184 ? -11.065 -3.431 3.500 1.00 98.06 184 GLY A N 1
ATOM 1370 C CA . GLY A 1 184 ? -10.634 -4.170 4.673 1.00 98.06 184 GLY A CA 1
ATOM 1371 C C . GLY A 1 184 ? -9.116 -4.147 4.853 1.00 98.06 184 GLY A C 1
ATOM 1372 O O . GLY A 1 184 ? -8.350 -3.928 3.920 1.00 98.06 184 GLY A O 1
ATOM 1373 N N . LEU A 1 185 ? -8.680 -4.385 6.086 1.00 98.25 185 LEU A N 1
ATOM 1374 C CA . LEU A 1 185 ? -7.284 -4.624 6.437 1.00 98.25 185 LEU A CA 1
ATOM 1375 C C . LEU A 1 185 ? -7.186 -5.894 7.266 1.00 98.25 185 LEU A C 1
ATOM 1377 O O . LEU A 1 185 ? -7.973 -6.082 8.192 1.00 98.25 185 LEU A O 1
ATOM 1381 N N . GLU A 1 186 ? -6.190 -6.725 6.997 1.00 98.31 186 GLU A N 1
ATOM 1382 C CA . GLU A 1 186 ? -5.915 -7.927 7.775 1.00 98.31 186 GLU A CA 1
ATOM 1383 C C . GLU A 1 186 ? -4.483 -7.901 8.286 1.00 98.31 186 GLU A C 1
ATOM 1385 O O . GLU A 1 186 ? -3.521 -7.895 7.520 1.00 98.31 186 GLU A O 1
ATOM 1390 N N . LEU A 1 187 ? -4.337 -7.930 9.609 1.00 97.00 187 LEU A N 1
ATOM 1391 C CA . LEU A 1 187 ? -3.060 -8.238 10.227 1.00 97.00 187 LEU A CA 1
ATOM 1392 C C . LEU A 1 187 ? -2.912 -9.763 10.212 1.00 97.00 187 LEU A C 1
ATOM 1394 O O . LEU A 1 187 ? -3.582 -10.463 10.979 1.00 97.00 187 LEU A O 1
ATOM 1398 N N . ILE A 1 188 ? -2.082 -10.276 9.302 1.00 96.31 188 ILE A N 1
ATOM 1399 C CA . ILE A 1 188 ? -2.038 -11.705 8.977 1.00 96.31 188 ILE A CA 1
ATOM 1400 C C . ILE A 1 188 ? -1.669 -12.519 10.220 1.00 96.31 188 ILE A C 1
ATOM 1402 O O . ILE A 1 188 ? -0.691 -12.239 10.915 1.00 96.31 188 ILE A O 1
ATOM 1406 N N . GLY A 1 189 ? -2.480 -13.541 10.504 1.00 94.81 189 GLY A N 1
ATOM 1407 C CA . GLY A 1 189 ? -2.338 -14.390 11.690 1.00 94.81 189 GLY A CA 1
ATOM 1408 C C . GLY A 1 189 ? -2.932 -13.805 12.977 1.00 94.81 189 GLY A C 1
ATOM 1409 O O . GLY A 1 189 ? -2.908 -14.480 14.005 1.00 94.81 189 GLY A O 1
ATOM 1410 N N . VAL A 1 190 ? -3.488 -12.590 12.935 1.00 96.44 190 VAL A N 1
ATOM 1411 C CA . VAL A 1 190 ? -4.149 -11.938 14.076 1.00 96.44 190 VAL A CA 1
ATOM 1412 C C . VAL A 1 190 ? -5.643 -11.755 13.822 1.00 96.44 190 VAL A C 1
ATOM 1414 O O . VAL A 1 190 ? -6.453 -12.185 14.641 1.00 96.44 190 VAL A O 1
ATOM 1417 N N . GLY A 1 191 ? -6.018 -11.110 12.716 1.00 97.69 191 GLY A N 1
ATOM 1418 C CA . GLY A 1 191 ? -7.414 -10.835 12.378 1.00 97.69 191 GLY A CA 1
ATOM 1419 C C . GLY A 1 191 ? -7.589 -9.610 11.486 1.00 97.69 191 GLY A C 1
ATOM 1420 O O . GLY A 1 191 ? -6.645 -8.848 11.261 1.00 97.69 191 GLY A O 1
ATOM 1421 N N . GLY A 1 192 ? -8.817 -9.418 11.002 1.00 98.19 192 GLY A N 1
ATOM 1422 C CA . GLY A 1 192 ? -9.156 -8.361 10.053 1.00 98.19 192 GLY A CA 1
ATOM 1423 C C . GLY A 1 192 ? -10.134 -7.311 10.573 1.00 98.19 192 GLY A C 1
ATOM 1424 O O . GLY A 1 192 ? -10.838 -7.512 11.564 1.00 98.19 192 GLY A O 1
ATOM 1425 N N . ALA A 1 193 ? -10.176 -6.172 9.894 1.00 98.44 193 ALA A N 1
ATOM 1426 C CA . ALA A 1 193 ? -11.106 -5.088 10.153 1.00 98.44 193 ALA A CA 1
ATOM 1427 C C . ALA A 1 193 ? -11.615 -4.486 8.843 1.00 98.44 193 ALA A C 1
ATOM 1429 O O . ALA A 1 193 ? -10.839 -4.240 7.925 1.00 98.44 193 ALA A O 1
ATOM 1430 N N . LEU A 1 194 ? -12.911 -4.190 8.788 1.00 98.38 194 LEU A N 1
ATOM 1431 C CA . LEU A 1 194 ? -13.512 -3.452 7.681 1.00 98.38 194 LEU A CA 1
ATOM 1432 C C . LEU A 1 194 ? -13.189 -1.969 7.819 1.00 98.38 194 LEU A C 1
ATOM 1434 O O . LEU A 1 194 ? -13.311 -1.409 8.911 1.00 98.38 194 LEU A O 1
ATOM 1438 N N . VAL A 1 195 ? -12.825 -1.323 6.720 1.00 97.31 195 VAL A N 1
ATOM 1439 C CA . VAL A 1 195 ? -12.424 0.081 6.690 1.00 97.31 195 VAL A CA 1
ATOM 1440 C C . VAL A 1 195 ? -13.399 0.891 5.848 1.00 97.31 195 VAL A C 1
ATOM 1442 O O . VAL A 1 195 ? -13.820 0.495 4.765 1.00 97.31 195 VAL A O 1
ATOM 1445 N N . SER A 1 196 ? -13.775 2.052 6.371 1.00 96.81 196 SER A N 1
ATOM 1446 C CA . SER A 1 196 ? -14.602 3.027 5.661 1.00 96.81 196 SER A CA 1
ATOM 1447 C C . SER A 1 196 ? -14.204 4.436 6.067 1.00 96.81 196 SER A C 1
ATOM 1449 O O . SER A 1 196 ? -13.765 4.651 7.200 1.00 96.81 196 SER A O 1
ATOM 1451 N N . GLY A 1 197 ? -14.361 5.405 5.172 1.00 95.12 197 GLY A N 1
ATOM 1452 C CA . GLY A 1 197 ? -14.042 6.790 5.493 1.00 95.12 197 GLY A CA 1
ATOM 1453 C C . GLY A 1 197 ? -13.793 7.655 4.275 1.00 95.12 197 GLY A C 1
ATOM 1454 O O . GLY A 1 197 ? -14.276 7.377 3.181 1.00 95.12 197 GLY A O 1
ATOM 1455 N N . GLN A 1 198 ? -13.039 8.728 4.483 1.00 93.56 198 GLN A N 1
ATOM 1456 C CA . GLN A 1 198 ? -12.679 9.657 3.425 1.00 93.56 198 GLN A CA 1
ATOM 1457 C C . GLN A 1 198 ? -11.325 10.322 3.673 1.00 93.56 198 GLN A C 1
ATOM 1459 O O . GLN A 1 198 ? -10.950 10.610 4.814 1.00 93.56 198 GLN A O 1
ATOM 1464 N N . VAL A 1 199 ? -10.649 10.654 2.578 1.00 89.69 199 VAL A N 1
ATOM 1465 C CA . VAL A 1 199 ? -9.476 11.530 2.530 1.00 89.69 199 VAL A CA 1
ATOM 1466 C C . VAL A 1 199 ? -9.824 12.739 1.683 1.00 89.69 199 VAL A C 1
ATOM 1468 O O . VAL A 1 199 ? -10.381 12.601 0.600 1.00 89.69 199 VAL A O 1
ATOM 1471 N N . ALA A 1 200 ? -9.494 13.931 2.158 1.00 88.81 200 ALA A N 1
ATOM 1472 C CA . ALA A 1 200 ? -9.616 15.156 1.387 1.00 88.81 200 ALA A CA 1
ATOM 1473 C C . ALA A 1 200 ? -8.276 15.885 1.360 1.00 88.81 200 ALA A C 1
ATOM 1475 O O . ALA A 1 200 ? -7.660 16.114 2.407 1.00 88.81 200 ALA A O 1
ATOM 1476 N N . ILE A 1 201 ? -7.855 16.271 0.158 1.00 82.94 201 ILE A N 1
ATOM 1477 C CA . ILE A 1 201 ? -6.643 17.051 -0.076 1.00 82.94 201 ILE A CA 1
ATOM 1478 C C . ILE A 1 201 ? -7.064 18.436 -0.562 1.00 82.94 201 ILE A C 1
ATOM 1480 O O . ILE A 1 201 ? -7.643 18.589 -1.636 1.00 82.94 201 ILE A O 1
ATOM 1484 N N . ASP A 1 202 ? -6.754 19.448 0.239 1.00 82.12 202 ASP A N 1
ATOM 1485 C CA . ASP A 1 202 ? -6.829 20.850 -0.148 1.00 82.12 202 ASP A CA 1
ATOM 1486 C C . ASP A 1 202 ? -5.456 21.264 -0.683 1.00 82.12 202 ASP A C 1
ATOM 1488 O O . ASP A 1 202 ? -4.523 21.554 0.076 1.00 82.12 202 ASP A O 1
ATOM 1492 N N . ARG A 1 203 ? -5.321 21.254 -2.013 1.00 77.19 203 ARG A N 1
ATOM 1493 C CA . ARG A 1 203 ? -4.061 21.597 -2.685 1.00 77.19 203 ARG A CA 1
ATOM 1494 C C . ARG A 1 203 ? -3.706 23.071 -2.516 1.00 77.19 203 ARG A C 1
ATOM 1496 O O . ARG A 1 203 ? -2.528 23.397 -2.421 1.00 77.19 203 ARG A O 1
ATOM 1503 N N . ALA A 1 204 ? -4.705 23.951 -2.448 1.00 79.25 204 ALA A N 1
ATOM 1504 C CA . ALA A 1 204 ? -4.489 25.388 -2.310 1.00 79.25 204 ALA A CA 1
ATOM 1505 C C . ALA A 1 204 ? -3.944 25.748 -0.922 1.00 79.25 204 ALA A C 1
ATOM 1507 O O . ALA A 1 204 ? -3.064 26.600 -0.801 1.00 79.25 204 ALA A O 1
ATOM 1508 N N . ALA A 1 205 ? -4.441 25.082 0.121 1.00 79.12 205 ALA A N 1
ATOM 1509 C CA . ALA A 1 205 ? -3.960 25.259 1.486 1.00 79.12 205 ALA A CA 1
ATOM 1510 C C . ALA A 1 205 ? -2.761 24.360 1.836 1.00 79.12 205 ALA A C 1
ATOM 1512 O O . ALA A 1 205 ? -2.182 24.531 2.910 1.00 79.12 205 ALA A O 1
ATOM 1513 N N . GLY A 1 206 ? -2.410 23.393 0.980 1.00 77.62 206 GLY A N 1
ATOM 1514 C CA . GLY A 1 206 ? -1.405 22.370 1.277 1.00 77.62 206 GLY A CA 1
ATOM 1515 C C . GLY A 1 206 ? -1.799 21.498 2.473 1.00 77.62 206 GLY A C 1
ATOM 1516 O O . GLY A 1 206 ? -0.949 21.151 3.290 1.00 77.62 206 GLY A O 1
ATOM 1517 N N . ARG A 1 207 ? -3.097 21.206 2.631 1.00 82.38 207 ARG A N 1
ATOM 1518 C CA . ARG A 1 207 ? -3.643 20.492 3.794 1.00 82.38 207 ARG A CA 1
ATOM 1519 C C . ARG A 1 207 ? -4.264 19.171 3.385 1.00 82.38 207 ARG A C 1
ATOM 1521 O O . ARG A 1 207 ? -5.043 19.104 2.441 1.00 82.38 207 ARG A O 1
ATOM 1528 N N . GLN A 1 208 ? -3.988 18.142 4.173 1.00 83.75 208 GLN A N 1
ATOM 1529 C CA . GLN A 1 208 ? -4.677 16.863 4.100 1.00 83.75 208 GLN A CA 1
ATOM 1530 C C . GLN A 1 208 ? -5.538 16.693 5.347 1.00 83.75 208 GLN A C 1
ATOM 1532 O O . GLN A 1 208 ? -5.093 16.933 6.471 1.00 83.75 208 GLN A O 1
ATOM 1537 N N . THR A 1 209 ? -6.777 16.269 5.137 1.00 90.12 209 THR A N 1
ATOM 1538 C CA . THR A 1 209 ? -7.660 15.811 6.208 1.00 90.12 209 THR A CA 1
ATOM 1539 C C . THR A 1 209 ? -8.118 14.406 5.891 1.00 90.12 209 THR A C 1
ATOM 1541 O O . THR A 1 209 ? -8.341 14.064 4.730 1.00 90.12 209 THR A O 1
ATOM 1544 N N . ALA A 1 210 ? -8.247 13.581 6.917 1.00 91.38 210 ALA A N 1
ATOM 1545 C CA . ALA A 1 210 ? -8.732 12.226 6.750 1.00 91.38 210 ALA A CA 1
ATOM 1546 C C . ALA A 1 210 ? -9.606 11.839 7.934 1.00 91.38 210 ALA A C 1
ATOM 1548 O O . ALA A 1 210 ? -9.373 12.273 9.063 1.00 91.38 210 ALA A O 1
ATOM 1549 N N . SER A 1 211 ? -10.621 11.028 7.685 1.00 94.38 211 SER A N 1
ATOM 1550 C CA . SER A 1 211 ? -11.401 10.415 8.748 1.00 94.38 211 SER A CA 1
ATOM 1551 C C . SER A 1 211 ? -11.792 9.018 8.327 1.00 94.38 211 SER A C 1
ATOM 1553 O O . SER A 1 211 ? -12.374 8.838 7.259 1.00 94.38 211 SER A O 1
ATOM 1555 N N . PHE A 1 212 ? -11.470 8.049 9.176 1.00 94.38 212 PHE A N 1
ATOM 1556 C CA . PHE A 1 212 ? -11.734 6.645 8.914 1.00 94.38 212 PHE A CA 1
ATOM 1557 C C . PHE A 1 212 ? -12.278 5.961 10.158 1.00 94.38 212 PHE A C 1
ATOM 1559 O O . PHE A 1 212 ? -11.953 6.326 11.292 1.00 94.38 212 PHE A O 1
ATOM 1566 N N . THR A 1 213 ? -13.062 4.922 9.924 1.00 96.75 213 THR A N 1
ATOM 1567 C CA . THR A 1 213 ? -13.486 3.966 10.933 1.00 96.75 213 THR A CA 1
ATOM 1568 C C . THR A 1 213 ? -13.019 2.589 10.494 1.00 96.75 213 THR A C 1
ATOM 1570 O O . THR A 1 213 ? -13.370 2.142 9.400 1.00 96.75 213 THR A O 1
ATOM 1573 N N . LEU A 1 214 ? -12.265 1.921 11.365 1.00 97.75 214 LEU A N 1
ATOM 1574 C CA . LEU A 1 214 ? -11.922 0.515 11.227 1.00 97.75 214 LEU A CA 1
ATOM 1575 C C . LEU A 1 214 ? -12.802 -0.278 12.199 1.00 97.75 214 LEU A C 1
ATOM 1577 O O . LEU A 1 214 ? -12.862 0.032 13.392 1.00 97.75 214 LEU A O 1
ATOM 1581 N N . ARG A 1 215 ? -13.520 -1.277 11.690 1.00 98.00 215 ARG A N 1
ATOM 1582 C CA . ARG A 1 215 ? -14.456 -2.111 12.451 1.00 98.00 215 ARG A CA 1
ATOM 1583 C C . ARG A 1 215 ? -13.927 -3.534 12.498 1.00 98.00 215 ARG A C 1
ATOM 1585 O O . ARG A 1 215 ? -13.861 -4.180 11.459 1.00 98.00 215 ARG A O 1
ATOM 1592 N N . GLY A 1 216 ? -13.545 -3.974 13.689 1.00 97.00 216 GLY A N 1
ATOM 1593 C CA . GLY A 1 216 ? -13.224 -5.355 14.021 1.00 97.00 216 GLY A CA 1
ATOM 1594 C C . GLY A 1 216 ? -14.255 -5.896 15.016 1.00 97.00 216 GLY A C 1
ATOM 1595 O O . GLY A 1 216 ? -15.461 -5.707 14.852 1.00 97.00 216 GLY A O 1
ATOM 1596 N N . VAL A 1 217 ? -13.783 -6.540 16.080 1.00 96.62 217 VAL A N 1
ATOM 1597 C CA . VAL A 1 217 ? -14.579 -6.881 17.270 1.00 96.62 217 VAL A CA 1
ATOM 1598 C C . VAL A 1 217 ? -14.920 -5.628 18.085 1.00 96.62 217 VAL A C 1
ATOM 1600 O O . VAL A 1 217 ? -15.995 -5.544 18.676 1.00 96.62 217 VAL A O 1
ATOM 1603 N N . ASP A 1 218 ? -14.007 -4.665 18.113 1.00 95.25 218 ASP A N 1
ATOM 1604 C CA . ASP A 1 218 ? -14.177 -3.297 18.598 1.00 95.25 218 ASP A CA 1
ATOM 1605 C C . ASP A 1 218 ? -13.967 -2.301 17.437 1.00 95.25 218 ASP A C 1
ATOM 1607 O O . ASP A 1 218 ? -13.680 -2.688 16.299 1.00 95.25 218 ASP A O 1
ATOM 1611 N N . VAL A 1 219 ? -14.191 -1.008 17.691 1.00 96.25 219 VAL A N 1
ATOM 1612 C CA . VAL A 1 219 ? -14.142 0.037 16.657 1.00 96.25 219 VAL A CA 1
ATOM 1613 C C . VAL A 1 219 ? -13.009 1.015 16.935 1.00 96.25 219 VAL A C 1
ATOM 1615 O O . VAL A 1 219 ? -12.960 1.622 18.003 1.00 96.25 219 VAL A O 1
ATOM 1618 N N . LEU A 1 220 ? -12.143 1.223 15.944 1.00 96.00 220 LEU A N 1
ATOM 1619 C CA . LEU A 1 220 ? -11.116 2.260 15.942 1.00 96.00 220 LEU A CA 1
ATOM 1620 C C . LEU A 1 220 ? -11.580 3.427 15.068 1.00 96.00 220 LEU A C 1
ATOM 1622 O O . LEU A 1 220 ? -11.818 3.274 13.870 1.00 96.00 220 LEU A O 1
ATOM 1626 N N . ASN A 1 221 ? -11.689 4.611 15.665 1.00 95.69 221 ASN A N 1
ATOM 1627 C CA . ASN A 1 221 ? -11.982 5.848 14.948 1.00 95.69 221 ASN A CA 1
ATOM 1628 C C . ASN A 1 221 ? -10.707 6.662 14.784 1.00 95.69 221 ASN A C 1
ATOM 1630 O O . ASN A 1 221 ? -9.964 6.837 15.748 1.00 95.69 221 ASN A O 1
ATOM 1634 N N . VAL A 1 222 ? -10.491 7.188 13.583 1.00 94.44 222 VAL A N 1
ATOM 1635 C CA . VAL A 1 222 ? -9.301 7.948 13.205 1.00 94.44 222 VAL A CA 1
ATOM 1636 C C . VAL A 1 222 ? -9.729 9.284 12.612 1.00 94.44 222 VAL A C 1
ATOM 1638 O O . VAL A 1 222 ? -10.640 9.357 11.784 1.00 94.44 222 VAL A O 1
ATOM 1641 N N . ALA A 1 223 ? -9.049 10.347 13.023 1.00 93.31 223 ALA A N 1
ATOM 1642 C CA . ALA A 1 223 ? -9.164 11.672 12.442 1.00 93.31 223 ALA A CA 1
ATOM 1643 C C . ALA A 1 223 ? -7.769 12.275 12.259 1.00 93.31 223 ALA A C 1
ATOM 1645 O O . ALA A 1 223 ? -6.987 12.355 13.207 1.00 93.31 223 ALA A O 1
ATOM 1646 N N . MET A 1 224 ? -7.485 12.727 11.044 1.00 88.94 224 MET A N 1
ATOM 1647 C CA . MET A 1 224 ? -6.258 13.415 10.669 1.00 88.94 224 MET A CA 1
ATOM 1648 C C . MET A 1 224 ? -6.594 14.849 10.282 1.00 88.94 224 MET A C 1
ATOM 1650 O O . MET A 1 224 ? -7.427 15.083 9.403 1.00 88.94 224 MET A O 1
ATOM 1654 N N . ALA A 1 225 ? -5.956 15.802 10.951 1.00 86.19 225 ALA A N 1
ATOM 1655 C CA . ALA A 1 225 ? -6.083 17.224 10.662 1.00 86.19 225 ALA A CA 1
ATOM 1656 C C . ALA A 1 225 ? -4.835 17.964 11.149 1.00 86.19 225 ALA A C 1
ATOM 1658 O O . ALA A 1 225 ? -4.274 17.618 12.190 1.00 86.19 225 ALA A O 1
ATOM 1659 N N . ASP A 1 226 ? -4.419 18.985 10.396 1.00 80.69 226 ASP A N 1
ATOM 1660 C CA . ASP A 1 226 ? -3.297 19.870 10.739 1.00 80.69 226 ASP A CA 1
ATOM 1661 C C . ASP A 1 226 ? -1.998 19.111 11.084 1.00 80.69 226 ASP A C 1
ATOM 1663 O O . ASP A 1 226 ? -1.283 19.454 12.023 1.00 80.69 226 ASP A O 1
ATOM 1667 N N . GLY A 1 227 ? -1.719 18.028 10.348 1.00 76.75 227 GLY A N 1
ATOM 1668 C CA . GLY A 1 227 ? -0.541 17.176 10.550 1.00 76.75 227 GLY A CA 1
ATOM 1669 C C . GLY A 1 227 ? -0.614 16.243 11.764 1.00 76.75 227 GLY A C 1
ATOM 1670 O O . GLY A 1 227 ? 0.271 15.414 11.938 1.00 76.75 227 GLY A O 1
ATOM 1671 N N . CYS A 1 228 ? -1.661 16.326 12.586 1.00 85.00 228 CYS A N 1
ATOM 1672 C CA . CYS A 1 228 ? -1.869 15.423 13.711 1.00 85.00 228 CYS A CA 1
ATOM 1673 C C . CYS A 1 228 ? -2.771 14.248 13.327 1.00 85.00 228 CYS A C 1
ATOM 1675 O O . CYS A 1 228 ? -3.803 14.423 12.676 1.00 85.00 228 CYS A O 1
ATOM 1677 N N . VAL A 1 229 ? -2.436 13.070 13.844 1.00 88.06 229 VAL A N 1
ATOM 1678 C CA . VAL A 1 229 ? -3.268 11.868 13.816 1.00 88.06 229 VAL A CA 1
ATOM 1679 C C . VAL A 1 229 ? -3.860 11.674 15.202 1.00 88.06 229 VAL A C 1
ATOM 1681 O O . VAL A 1 229 ? -3.143 11.536 16.191 1.00 88.06 229 VAL A O 1
ATOM 1684 N N . ALA A 1 230 ? -5.181 11.675 15.297 1.00 90.62 230 ALA A N 1
ATOM 1685 C CA . ALA A 1 230 ? -5.890 11.381 16.527 1.00 90.62 230 ALA A CA 1
ATOM 1686 C C . ALA A 1 230 ? -6.742 10.132 16.336 1.00 90.62 230 ALA A C 1
ATOM 1688 O O . ALA A 1 230 ? -7.441 10.008 15.332 1.00 90.62 230 ALA A O 1
ATOM 1689 N N . TRP A 1 231 ? -6.717 9.235 17.314 1.00 91.69 231 TRP A N 1
ATOM 1690 C CA . TRP A 1 231 ? -7.445 7.979 17.239 1.00 91.69 231 TRP A CA 1
ATOM 1691 C C . TRP A 1 231 ? -8.036 7.581 18.589 1.00 91.69 231 TRP A C 1
ATOM 1693 O O . TRP A 1 231 ? -7.609 8.053 19.640 1.00 91.69 231 TRP A O 1
ATOM 1703 N N . SER A 1 232 ? -9.064 6.744 18.570 1.00 92.75 232 SER A N 1
ATOM 1704 C CA . SER A 1 232 ? -9.681 6.206 19.784 1.00 92.75 232 SER A CA 1
ATOM 1705 C C . SER A 1 232 ? -10.306 4.855 19.498 1.00 92.75 232 SER A C 1
ATOM 1707 O O . SER A 1 232 ? -10.994 4.711 18.482 1.00 92.75 232 SER A O 1
ATOM 1709 N N . ILE A 1 233 ? -10.127 3.915 20.417 1.00 91.94 233 ILE A N 1
ATOM 1710 C CA . ILE A 1 233 ? -10.859 2.653 20.421 1.00 91.94 233 ILE A CA 1
ATOM 1711 C C . ILE A 1 233 ? -12.159 2.880 21.202 1.00 91.94 233 ILE A C 1
ATOM 1713 O O . ILE A 1 233 ? -12.193 3.618 22.189 1.00 91.94 233 ILE A O 1
ATOM 1717 N N . GLU A 1 234 ? -13.266 2.317 20.728 1.00 87.44 234 GLU A N 1
ATOM 1718 C CA . GLU A 1 234 ? -14.559 2.424 21.402 1.00 87.44 234 GLU A CA 1
ATOM 1719 C C . GLU A 1 234 ? -14.453 1.971 22.868 1.00 87.44 234 GLU A C 1
ATOM 1721 O O . GLU A 1 234 ? -14.015 0.863 23.167 1.00 87.44 234 GLU A O 1
ATOM 1726 N N . GLY A 1 235 ? -14.851 2.850 23.792 1.00 78.06 235 GLY A N 1
ATOM 1727 C CA . GLY A 1 235 ? -14.775 2.588 25.230 1.00 78.06 235 GLY A CA 1
ATOM 1728 C C . GLY A 1 235 ? -13.413 2.864 25.880 1.00 78.06 235 GLY A C 1
ATOM 1729 O O . GLY A 1 235 ? -13.278 2.607 27.075 1.00 78.06 235 GLY A O 1
ATOM 1730 N N . THR A 1 236 ? -12.431 3.410 25.151 1.00 81.44 236 THR A N 1
ATOM 1731 C CA . THR A 1 236 ? -11.119 3.809 25.695 1.00 81.44 236 THR A CA 1
ATOM 1732 C C . THR A 1 236 ? -10.863 5.311 25.570 1.00 81.44 236 THR A C 1
ATOM 1734 O O . THR A 1 236 ? -11.560 6.034 24.854 1.00 81.44 236 THR A O 1
ATOM 1737 N N . ASP A 1 237 ? -9.812 5.783 26.244 1.00 75.69 237 ASP A N 1
ATOM 1738 C CA . ASP A 1 237 ? -9.300 7.141 26.063 1.00 75.69 237 ASP A CA 1
ATOM 1739 C C . ASP A 1 237 ? -8.673 7.338 24.670 1.00 75.69 237 ASP A C 1
ATOM 1741 O O . ASP A 1 237 ? -8.352 6.387 23.950 1.00 75.69 237 ASP A O 1
ATOM 1745 N N . ARG A 1 238 ? -8.527 8.609 24.278 1.00 69.81 238 ARG A N 1
ATOM 1746 C CA . ARG A 1 238 ? -8.061 9.039 22.953 1.00 69.81 238 ARG A CA 1
ATOM 1747 C C . ARG A 1 238 ? -6.531 9.052 22.864 1.00 69.81 238 ARG A C 1
ATOM 1749 O O . ARG A 1 238 ? -5.880 9.759 23.629 1.00 69.81 238 ARG A O 1
ATOM 1756 N N . GLY A 1 239 ? -5.977 8.372 21.864 1.00 73.31 239 GLY A N 1
ATOM 1757 C CA . GLY A 1 239 ? -4.592 8.525 21.423 1.00 73.31 239 GLY A CA 1
ATOM 1758 C C . GLY A 1 239 ? -4.416 9.719 20.473 1.00 73.31 239 GLY A C 1
ATOM 1759 O O . GLY A 1 239 ? -5.321 10.081 19.712 1.00 73.31 239 GLY A O 1
ATOM 1760 N N . ARG A 1 240 ? -3.247 10.371 20.510 1.00 77.94 240 ARG A N 1
ATOM 1761 C CA . ARG A 1 240 ? -2.887 11.456 19.583 1.00 77.94 240 ARG A CA 1
ATOM 1762 C C . ARG A 1 240 ? -1.385 11.483 19.320 1.00 77.94 240 ARG A C 1
ATOM 1764 O O . ARG A 1 240 ? -0.596 11.479 20.259 1.00 77.94 240 ARG A O 1
ATOM 1771 N N . THR A 1 241 ? -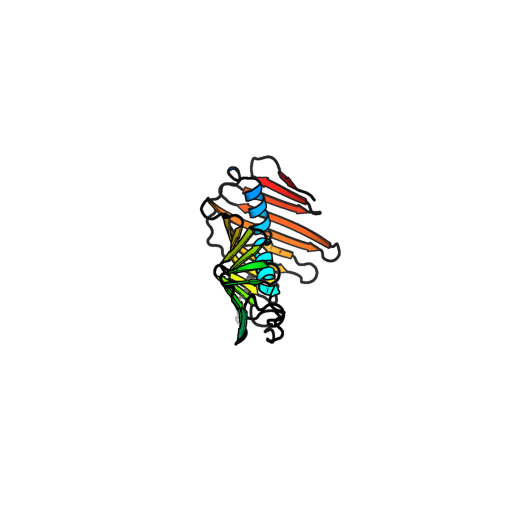1.025 11.637 18.053 1.00 74.94 241 THR A N 1
ATOM 1772 C CA . THR A 1 241 ? 0.344 11.838 17.574 1.00 74.94 241 THR A CA 1
ATOM 1773 C C . THR A 1 241 ? 0.378 13.088 16.694 1.00 74.94 241 THR A C 1
ATOM 1775 O O . THR A 1 241 ? -0.503 13.284 15.859 1.00 74.94 241 THR A O 1
ATOM 1778 N N . CYS A 1 242 ? 1.362 13.958 16.900 1.00 78.00 242 CYS A N 1
ATOM 1779 C CA . CYS A 1 242 ? 1.620 15.150 16.086 1.00 78.00 242 CYS A CA 1
ATOM 1780 C C . CYS A 1 242 ? 3.123 15.202 15.747 1.00 78.00 242 CYS A C 1
ATOM 1782 O O . CYS A 1 242 ? 3.888 14.537 16.453 1.00 78.00 242 CYS A O 1
ATOM 1784 N N . PRO A 1 243 ? 3.534 15.952 14.708 1.00 63.50 243 PRO A N 1
ATOM 1785 C CA . PRO A 1 243 ? 4.941 16.182 14.389 1.00 63.50 243 PRO A CA 1
ATOM 1786 C C . PRO A 1 243 ? 5.685 16.911 15.513 1.00 63.50 243 PRO A C 1
ATOM 1788 O O . PRO A 1 243 ? 5.027 17.678 16.260 1.00 63.50 243 PRO A O 1
#